Protein AF-A0AAV5HZF3-F1 (afdb_monomer)

Sequence (176 aa):
MPRMEARWFIEVYQRSPDMNPLLLDLAKLDFNMVQAIFQEDLKHASMWWKGTGLGKNLRFIRDRSMENFLWTTGVFFQPQYGYFRRMTTQVGSLITTIDDVYDVYGTLDELELFTDAIERWDINAIEQLPDYMKLCFFALHNSTNQIASDIFQYWIPKIQYTENFEWGKEREHWRG

Solvent-accessible surface area (backbone atoms only — not comparable to full-atom values): 9835 Å² total; per-residue (Å²): 95,70,70,64,51,48,55,53,47,54,61,53,45,72,70,41,95,85,54,53,66,71,61,53,52,51,52,51,50,54,50,52,55,47,50,54,52,50,54,52,38,48,51,51,42,51,53,50,51,61,69,57,41,47,78,78,74,38,83,84,45,76,87,44,55,67,58,32,36,54,53,27,48,59,76,42,65,56,76,90,35,48,65,57,30,33,53,52,17,51,52,44,39,49,51,53,43,50,49,35,38,69,77,75,69,51,50,71,73,57,45,54,54,50,48,53,26,60,76,67,68,39,83,75,58,39,75,84,46,57,71,70,57,39,50,52,49,51,45,49,53,54,51,51,52,51,52,50,50,51,38,62,72,61,44,52,60,50,51,53,49,51,50,55,50,54,60,46,53,52,57,55,62,76,71,110

Mean predicted aligned error: 7.2 Å

InterPro domains:
  IPR005630 Terpene synthase, metal-binding domain [PF03936] (52-153)
  IPR008949 Isoprenoid synthase domain superfamily [G3DSA:1.10.600.10] (1-160)
  IPR008949 Isoprenoid synthase domain superfamily [SSF48576] (19-154)
  IPR050148 Terpene synthase-like [PTHR31225] (1-161)

pLDDT: mean 88.8, std 11.13, range [45.84, 97.94]

Foldseek 3Di:
DVLVVLVVVLVVLVPDPPRDPVVSVVSVVVSVVLVVLLVVLLVLLVVLVVVLCLVVPPVQADPCLVVQLVVLCVVPVDSVCSVVSNLSSLVVSLVSRVVSCVPPNDDPVLVVLLVVCVVVVDLVSCPPHDPSSNSSSVSVSVSVVVVVCCCVPPPVVVVVVVVCVVVVVVVVVVVD

Radius of gyration: 22.18 Å; Cα contacts (8 Å, |Δi|>4): 119; chains: 1; bounding box: 43×54×60 Å

Secondary structure (DSSP, 8-state):
-HHHHHHHHHHHHTT-TT--HHHHHHHHHHHHHHHHHHHHHHHHHHHHHHHH-HHHH-SSS---HHHHHHHHHHHS-SGGGHHHHHHHHHHHHHHHHHHHIIIII--HHHHHHHHHHHHHT-TTGGGGS-HHHHHHHHHHHHHHHHHHHHIIIIIHHHHHHHHHHHHHHHHHHTT-

Organism: NCBI:txid152421

Nearest PDB structures (foldseek):
  3n0g-assembly2_B  TM=9.743E-01  e=3.594E-11  Populus tremula x Populus alba
  1n1b-assembly1_A  TM=9.645E-01  e=2.185E-10  Salvia officinalis
  1n20-assembly1_B  TM=9.604E-01  e=2.185E-10  Salvia officinalis
  1n1b-assembly1_B  TM=9.603E-01  e=4.057E-10  Salvia officinalis
  5eas-assembly1_A  TM=9.553E-01  e=2.266E-08  Nicotiana tabacum

Structure (mmCIF, N/CA/C/O backbone):
data_AF-A0AAV5HZF3-F1
#
_entry.id   AF-A0AAV5HZF3-F1
#
loop_
_atom_site.group_PDB
_atom_site.id
_atom_site.type_symbol
_atom_site.label_atom_id
_atom_site.label_alt_id
_atom_site.label_comp_id
_atom_site.label_asym_id
_atom_site.label_entity_id
_atom_site.label_seq_id
_atom_site.pdbx_PDB_ins_code
_atom_site.Cartn_x
_atom_site.Cartn_y
_atom_site.Cartn_z
_atom_site.occupancy
_atom_site.B_iso_or_equiv
_atom_site.auth_seq_id
_atom_site.auth_comp_id
_atom_site.auth_asym_id
_atom_site.auth_atom_id
_atom_site.pdbx_PDB_model_num
ATOM 1 N N . MET A 1 1 ? -0.591 -6.697 -17.184 1.00 81.12 1 MET A N 1
ATOM 2 C CA . MET A 1 1 ? -0.015 -5.484 -16.546 1.00 81.12 1 MET A CA 1
ATOM 3 C C . MET A 1 1 ? 1.230 -5.096 -17.331 1.00 81.12 1 MET A C 1
ATOM 5 O O . MET A 1 1 ? 2.121 -5.941 -17.428 1.00 81.12 1 MET A O 1
ATOM 9 N N . PRO A 1 2 ? 1.344 -3.847 -17.821 1.00 85.75 2 PRO A N 1
ATOM 10 C CA . PRO A 1 2 ? 2.370 -3.447 -18.791 1.00 85.75 2 PRO A CA 1
ATOM 11 C C . PRO A 1 2 ? 3.808 -3.805 -18.395 1.00 85.75 2 PRO A C 1
ATOM 13 O O . PRO A 1 2 ? 4.589 -4.266 -19.220 1.00 85.75 2 PRO A O 1
ATOM 16 N N . ARG A 1 3 ? 4.169 -3.661 -17.113 1.00 88.88 3 ARG A N 1
ATOM 17 C CA . ARG A 1 3 ? 5.524 -3.989 -16.636 1.00 88.88 3 ARG A CA 1
ATOM 18 C C . ARG A 1 3 ? 5.811 -5.490 -16.565 1.00 88.88 3 ARG A C 1
ATOM 20 O O . ARG A 1 3 ? 6.939 -5.889 -16.836 1.00 88.88 3 ARG A O 1
ATOM 27 N N . MET A 1 4 ? 4.817 -6.321 -16.249 1.00 87.31 4 MET A N 1
ATOM 28 C CA . MET A 1 4 ? 4.984 -7.781 -16.302 1.00 87.31 4 MET A CA 1
ATOM 29 C C . MET A 1 4 ? 5.148 -8.263 -17.746 1.00 87.31 4 MET A C 1
ATOM 31 O O . MET A 1 4 ? 6.025 -9.075 -18.029 1.00 87.31 4 MET A O 1
ATOM 35 N N . GLU A 1 5 ? 4.355 -7.710 -18.663 1.00 91.56 5 GLU A N 1
ATOM 36 C CA . GLU A 1 5 ? 4.443 -8.009 -20.096 1.00 91.56 5 GLU A CA 1
ATOM 37 C C . GLU A 1 5 ? 5.776 -7.545 -20.690 1.00 91.56 5 GLU A C 1
ATOM 39 O O . GLU A 1 5 ? 6.397 -8.295 -21.437 1.00 91.56 5 GLU A O 1
ATOM 44 N N . ALA A 1 6 ? 6.271 -6.365 -20.297 1.00 92.88 6 ALA A N 1
ATOM 45 C CA . ALA A 1 6 ? 7.571 -5.861 -20.733 1.00 92.88 6 ALA A CA 1
ATOM 46 C C . ALA A 1 6 ? 8.718 -6.811 -20.359 1.00 92.88 6 ALA A C 1
ATOM 48 O O . ALA A 1 6 ? 9.570 -7.094 -21.198 1.00 92.88 6 ALA A O 1
ATOM 49 N N . ARG A 1 7 ? 8.724 -7.358 -19.133 1.00 93.81 7 ARG A N 1
ATOM 50 C CA . ARG A 1 7 ? 9.730 -8.349 -18.715 1.00 93.81 7 ARG A CA 1
ATOM 51 C C . ARG A 1 7 ? 9.710 -9.579 -19.617 1.00 93.81 7 ARG A C 1
ATOM 53 O O . ARG A 1 7 ? 10.753 -9.992 -20.115 1.00 93.81 7 ARG A O 1
ATOM 60 N N . TRP A 1 8 ? 8.523 -10.140 -19.831 1.00 95.19 8 TRP A N 1
ATOM 61 C CA . TRP A 1 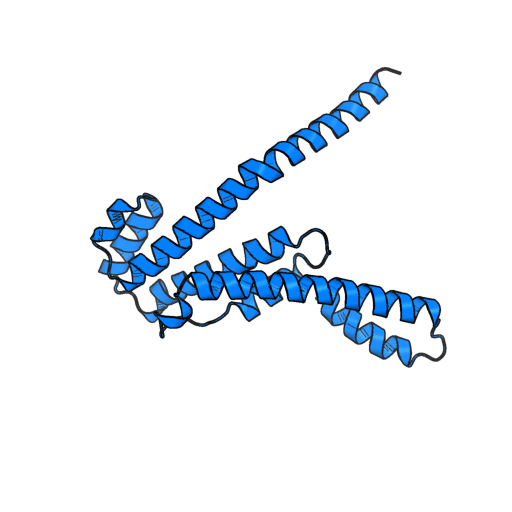8 ? 8.351 -11.306 -20.691 1.00 95.19 8 TRP A CA 1
ATOM 62 C C . TRP A 1 8 ? 8.787 -11.011 -22.132 1.00 95.19 8 TRP A C 1
ATOM 64 O O . TRP A 1 8 ? 9.517 -11.793 -22.738 1.00 95.19 8 TRP A O 1
ATOM 74 N N . PHE A 1 9 ? 8.414 -9.848 -22.667 1.00 95.50 9 PHE A N 1
ATOM 75 C CA . PHE A 1 9 ? 8.760 -9.468 -24.030 1.00 95.50 9 PHE A CA 1
ATOM 76 C C . PHE A 1 9 ? 10.261 -9.229 -24.213 1.00 95.50 9 PHE A C 1
ATOM 78 O O . PHE A 1 9 ? 10.802 -9.620 -25.239 1.00 95.50 9 PHE A O 1
ATOM 85 N N . ILE A 1 10 ? 10.961 -8.662 -23.222 1.00 96.81 10 ILE A N 1
ATOM 86 C CA . ILE A 1 10 ? 12.430 -8.543 -23.241 1.00 96.81 10 ILE A CA 1
ATOM 87 C C . ILE A 1 10 ? 13.079 -9.926 -23.400 1.00 96.81 10 ILE A C 1
ATOM 89 O O . ILE A 1 10 ? 13.997 -10.088 -24.205 1.00 96.81 10 ILE A O 1
ATOM 93 N N . GLU A 1 11 ? 12.589 -10.932 -22.670 1.00 95.38 11 GLU A N 1
ATOM 94 C CA . GLU A 1 11 ? 13.111 -12.303 -22.735 1.00 95.38 11 GLU A CA 1
ATOM 95 C C . GLU A 1 11 ? 12.839 -12.973 -24.090 1.00 95.38 11 GLU A C 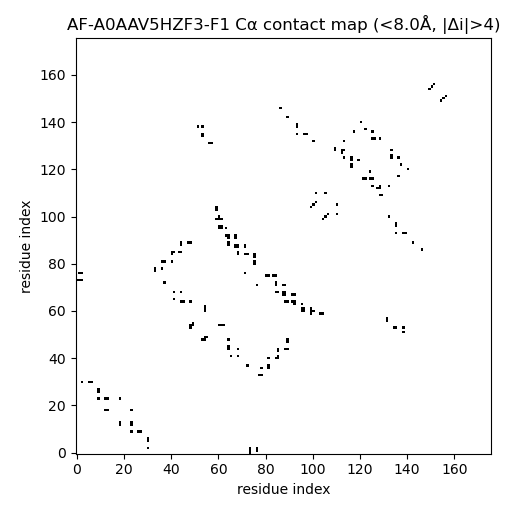1
ATOM 97 O O . GLU A 1 11 ? 13.712 -13.661 -24.626 1.00 95.38 11 GLU A O 1
ATOM 102 N N . VAL A 1 12 ? 11.651 -12.758 -24.662 1.00 96.31 12 VAL A N 1
ATOM 103 C CA . VAL A 1 12 ? 11.283 -13.269 -25.993 1.00 96.31 12 VAL A CA 1
ATOM 104 C C . VAL A 1 12 ? 12.086 -12.568 -27.088 1.00 96.31 12 VAL A C 1
ATOM 106 O O . VAL A 1 12 ? 12.690 -13.233 -27.929 1.00 96.31 12 VAL A O 1
ATOM 109 N N . TYR A 1 13 ? 12.146 -11.236 -27.057 1.00 96.38 13 TYR A N 1
ATOM 110 C CA . TYR A 1 13 ? 12.848 -10.418 -28.044 1.00 96.38 13 TYR A CA 1
ATOM 111 C C . TYR A 1 13 ? 14.347 -10.721 -28.075 1.00 96.38 13 TYR A C 1
ATOM 113 O O . TYR A 1 13 ? 14.930 -10.798 -29.151 1.00 96.38 13 TYR A O 1
ATOM 121 N N . GLN A 1 14 ? 14.958 -11.009 -26.920 1.00 96.50 14 GLN A N 1
ATOM 122 C CA . GLN A 1 14 ? 16.356 -11.443 -26.833 1.00 96.50 14 GLN A CA 1
ATOM 123 C C . GLN A 1 14 ? 16.658 -12.716 -27.650 1.00 96.50 14 GLN A C 1
ATOM 125 O O . GLN A 1 14 ? 17.803 -12.922 -28.046 1.00 96.50 14 GLN A O 1
ATOM 130 N N . ARG A 1 15 ? 15.663 -13.578 -27.894 1.00 95.88 15 ARG A N 1
ATOM 131 C CA . ARG A 1 15 ? 15.808 -14.831 -28.659 1.00 95.88 15 ARG A CA 1
ATOM 132 C C . ARG A 1 15 ? 15.414 -14.686 -30.132 1.00 95.88 15 ARG A C 1
ATOM 134 O O . ARG A 1 15 ? 15.497 -15.664 -30.871 1.00 95.88 15 ARG A O 1
ATOM 141 N N . SER A 1 16 ? 14.951 -13.507 -30.545 1.00 95.44 16 SER A N 1
ATOM 142 C CA . SER A 1 16 ? 14.509 -13.254 -31.916 1.00 95.44 16 SER A CA 1
ATOM 143 C C . SER A 1 16 ? 15.704 -13.196 -32.878 1.00 95.44 16 SER A C 1
ATOM 145 O O . SER A 1 16 ? 16.715 -12.578 -32.536 1.00 95.44 16 SER A O 1
ATOM 147 N N . PRO A 1 17 ? 15.604 -13.778 -34.088 1.00 94.12 17 PRO A N 1
ATOM 148 C CA . PRO A 1 17 ? 16.649 -13.662 -35.107 1.00 94.12 17 PRO A CA 1
ATOM 149 C C . PRO A 1 17 ? 16.869 -12.213 -35.575 1.00 94.12 17 PRO A C 1
ATOM 151 O O . PRO A 1 17 ? 17.995 -11.852 -35.900 1.00 94.12 17 PRO A O 1
ATOM 154 N N . ASP A 1 18 ? 15.828 -11.374 -35.532 1.00 94.50 18 ASP A N 1
ATOM 155 C CA . ASP A 1 18 ? 15.861 -9.970 -35.978 1.00 94.50 18 ASP A CA 1
ATOM 156 C C . ASP A 1 18 ? 16.107 -8.977 -34.821 1.00 94.50 18 ASP A C 1
ATOM 158 O O . ASP A 1 18 ? 15.761 -7.796 -34.896 1.00 94.50 18 ASP A O 1
ATOM 162 N N . MET A 1 19 ? 16.652 -9.457 -33.700 1.00 97.00 19 MET A N 1
ATOM 163 C CA . MET A 1 19 ? 16.882 -8.649 -32.503 1.00 97.00 19 MET A CA 1
ATOM 164 C C . MET A 1 19 ? 17.921 -7.547 -32.754 1.00 97.00 19 MET A C 1
ATOM 166 O O . MET A 1 19 ? 19.066 -7.803 -33.123 1.00 97.00 19 MET A O 1
ATOM 170 N N . ASN A 1 20 ? 17.533 -6.301 -32.484 1.00 97.50 20 ASN A N 1
ATOM 171 C CA . ASN A 1 20 ? 18.446 -5.163 -32.429 1.00 97.50 20 ASN A CA 1
ATOM 172 C C . ASN A 1 20 ? 19.058 -5.024 -31.016 1.00 97.50 20 ASN A C 1
ATOM 174 O O . ASN A 1 20 ? 18.305 -4.741 -30.072 1.00 97.50 20 ASN A O 1
ATOM 178 N N . PRO A 1 21 ? 20.394 -5.148 -30.861 1.00 96.62 21 PRO A N 1
ATOM 179 C CA . PRO A 1 21 ? 21.056 -5.120 -29.555 1.00 96.62 21 PRO A CA 1
ATOM 180 C C . PRO A 1 21 ? 20.883 -3.788 -28.821 1.00 96.62 21 PRO A C 1
ATOM 182 O O . PRO A 1 21 ? 20.669 -3.788 -27.613 1.00 96.62 21 PRO A O 1
ATOM 185 N N . LEU A 1 22 ? 20.868 -2.658 -29.539 1.00 97.56 22 LEU A N 1
ATOM 186 C CA . LEU A 1 22 ? 20.668 -1.340 -28.927 1.00 97.56 22 LEU A CA 1
ATOM 187 C C . LEU A 1 22 ? 19.270 -1.209 -28.313 1.00 97.56 22 LEU A C 1
ATOM 189 O O . LEU A 1 22 ? 19.116 -0.642 -27.232 1.00 97.56 22 LEU A O 1
ATOM 193 N N . LEU A 1 23 ? 18.248 -1.753 -28.982 1.00 96.94 23 LEU A N 1
ATOM 194 C CA . LEU A 1 23 ? 16.881 -1.737 -28.462 1.00 96.94 23 LEU A CA 1
ATOM 195 C C . LEU A 1 23 ? 16.734 -2.663 -27.247 1.00 96.94 23 LEU A C 1
ATOM 197 O O . LEU A 1 23 ? 16.059 -2.304 -26.284 1.00 96.94 23 LEU A O 1
ATOM 201 N N . LEU A 1 24 ? 17.376 -3.837 -27.277 1.00 97.62 24 LEU A N 1
ATOM 202 C CA . LEU A 1 24 ? 17.367 -4.775 -26.155 1.00 97.62 24 LEU A CA 1
ATOM 203 C C . LEU A 1 24 ? 18.040 -4.175 -24.912 1.00 97.62 24 LEU A C 1
ATOM 205 O O . LEU A 1 24 ? 17.493 -4.281 -23.813 1.00 97.62 24 LEU A O 1
ATOM 209 N N . ASP A 1 25 ? 19.196 -3.534 -25.084 1.00 97.94 25 ASP A N 1
ATOM 210 C CA . ASP A 1 25 ? 19.928 -2.898 -23.987 1.00 97.94 25 ASP A CA 1
ATOM 211 C C . ASP A 1 25 ? 19.148 -1.719 -23.402 1.00 97.94 25 ASP A C 1
ATOM 213 O O . ASP A 1 25 ? 19.024 -1.610 -22.180 1.00 97.94 25 ASP A O 1
ATOM 217 N N . LEU A 1 26 ? 18.536 -0.892 -24.257 1.00 97.69 26 LEU A N 1
ATOM 218 C CA . LEU A 1 26 ? 17.661 0.193 -23.816 1.00 97.69 26 LEU A CA 1
ATOM 219 C C . LEU A 1 26 ? 16.470 -0.333 -23.000 1.00 97.69 26 LEU A C 1
ATOM 221 O O . LEU A 1 26 ? 16.179 0.195 -21.927 1.00 97.69 26 LEU A O 1
ATOM 225 N N . ALA A 1 27 ? 15.806 -1.394 -23.469 1.00 96.56 27 ALA A N 1
ATOM 226 C CA . ALA A 1 27 ? 14.664 -1.985 -22.775 1.00 96.56 27 ALA A CA 1
ATOM 227 C C . ALA A 1 27 ? 15.052 -2.579 -21.410 1.00 96.56 27 ALA A C 1
ATOM 229 O O . ALA A 1 27 ? 14.333 -2.397 -20.425 1.00 96.56 27 ALA A O 1
ATOM 230 N 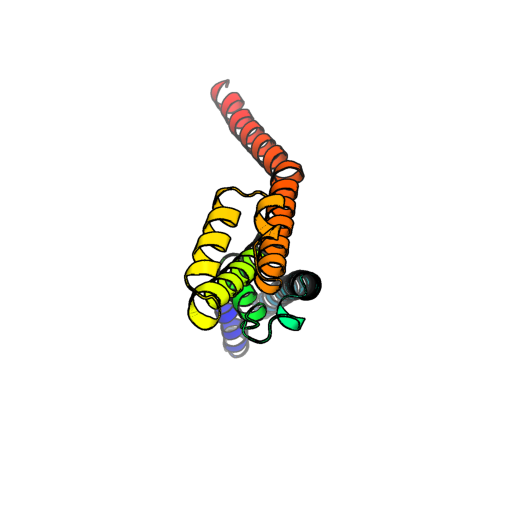N . LYS A 1 28 ? 16.207 -3.253 -21.323 1.00 97.38 28 LYS A N 1
ATOM 231 C CA . LYS A 1 28 ? 16.746 -3.770 -20.055 1.00 97.38 28 LYS A CA 1
ATOM 232 C C . LYS A 1 28 ? 17.097 -2.646 -19.086 1.00 97.38 28 LYS A C 1
ATOM 234 O O . LYS A 1 28 ? 16.807 -2.762 -17.896 1.00 97.38 28 LYS A O 1
ATOM 239 N N . LEU A 1 29 ? 17.707 -1.571 -19.584 1.00 97.06 29 LEU A N 1
ATOM 240 C CA . LEU A 1 29 ? 18.070 -0.420 -18.767 1.00 97.06 29 LEU A CA 1
ATOM 241 C C . LEU A 1 29 ? 16.825 0.264 -18.185 1.00 97.06 29 LEU A C 1
ATOM 243 O O . LEU A 1 29 ? 16.765 0.442 -16.970 1.00 97.06 29 LEU A O 1
ATOM 247 N N . ASP A 1 30 ? 15.816 0.568 -19.012 1.00 95.44 30 ASP A N 1
ATOM 248 C CA . ASP A 1 30 ? 14.543 1.146 -18.547 1.00 95.44 30 ASP A CA 1
ATOM 249 C C . ASP A 1 30 ? 13.874 0.251 -17.497 1.00 95.44 30 ASP A C 1
ATOM 251 O O . ASP A 1 30 ? 13.497 0.719 -16.419 1.00 95.44 30 ASP A O 1
ATOM 255 N N . PHE A 1 31 ? 13.790 -1.055 -17.773 1.00 95.00 31 PHE A N 1
ATOM 256 C CA . PHE A 1 31 ? 13.182 -2.010 -16.854 1.00 95.00 31 PHE A CA 1
ATOM 257 C C . PHE A 1 31 ? 13.879 -2.013 -15.488 1.00 95.00 31 PHE A C 1
ATOM 259 O O . PHE A 1 31 ? 13.211 -1.923 -14.456 1.00 95.00 31 PHE A O 1
ATOM 266 N N . ASN A 1 32 ? 15.213 -2.070 -15.472 1.00 95.81 32 ASN A N 1
ATOM 267 C CA . ASN A 1 32 ? 15.996 -2.093 -14.238 1.00 95.81 32 ASN A CA 1
ATOM 268 C C . ASN A 1 32 ? 15.895 -0.773 -13.465 1.00 95.81 32 ASN A C 1
ATOM 270 O O . ASN A 1 32 ? 15.765 -0.789 -12.241 1.00 95.81 32 ASN A O 1
ATOM 274 N N . MET A 1 33 ? 15.907 0.368 -14.161 1.00 95.31 33 MET A N 1
ATOM 275 C CA . MET A 1 33 ? 15.725 1.680 -13.533 1.00 95.31 33 MET A CA 1
ATOM 276 C C . MET A 1 33 ? 14.362 1.782 -12.842 1.00 95.31 33 MET A C 1
ATOM 278 O O . MET A 1 33 ? 14.277 2.187 -11.683 1.00 95.31 33 MET A O 1
ATOM 282 N N . VAL A 1 34 ? 13.290 1.374 -13.523 1.00 94.12 34 VAL A N 1
ATOM 283 C CA . VAL A 1 34 ? 11.933 1.406 -12.961 1.00 94.12 34 VAL A CA 1
ATOM 284 C C . VAL A 1 34 ? 11.793 0.408 -11.811 1.00 94.12 34 VAL A C 1
ATOM 286 O O . VAL A 1 34 ? 11.197 0.731 -10.784 1.00 94.12 34 VAL A O 1
ATOM 289 N N . GLN A 1 35 ? 12.377 -0.785 -11.942 1.00 94.62 35 GLN A N 1
ATOM 290 C CA . GLN A 1 35 ? 12.381 -1.785 -10.878 1.00 94.62 35 GLN A CA 1
ATOM 291 C C . GLN A 1 35 ? 13.085 -1.272 -9.614 1.00 94.62 35 GLN A C 1
ATOM 293 O O . GLN A 1 35 ? 12.572 -1.488 -8.516 1.00 94.62 35 GLN A O 1
ATOM 298 N N . ALA A 1 36 ? 14.214 -0.569 -9.747 1.00 95.81 36 ALA A N 1
ATOM 299 C CA . ALA A 1 36 ? 14.914 0.028 -8.611 1.00 95.81 36 ALA A CA 1
ATOM 300 C C . ALA A 1 36 ? 14.039 1.063 -7.881 1.00 95.81 36 ALA A C 1
ATOM 302 O O . ALA A 1 36 ? 13.984 1.077 -6.652 1.00 95.81 36 ALA A O 1
ATOM 303 N N . ILE A 1 37 ? 13.281 1.875 -8.626 1.00 95.00 37 ILE A N 1
ATOM 304 C CA . ILE A 1 37 ? 12.320 2.824 -8.045 1.00 95.00 37 ILE A CA 1
ATOM 305 C C . ILE A 1 37 ? 11.216 2.084 -7.281 1.00 95.00 37 ILE A C 1
ATOM 307 O O . ILE A 1 37 ? 10.886 2.464 -6.159 1.00 95.00 37 ILE A O 1
ATOM 311 N N . PHE A 1 38 ? 10.667 1.004 -7.846 1.00 95.12 38 PHE A N 1
ATOM 312 C CA . PHE A 1 38 ? 9.650 0.204 -7.158 1.00 95.12 38 PHE A CA 1
ATOM 313 C C . PHE A 1 38 ? 10.184 -0.444 -5.879 1.00 95.12 38 PHE A C 1
ATOM 315 O O . PHE A 1 38 ? 9.462 -0.509 -4.891 1.00 95.12 38 PHE A O 1
ATOM 322 N N . GLN A 1 39 ? 11.436 -0.903 -5.862 1.00 95.25 39 GLN A N 1
ATOM 323 C CA . GLN A 1 39 ? 12.050 -1.448 -4.649 1.00 95.25 39 GLN A CA 1
ATOM 324 C C . GLN A 1 39 ? 12.164 -0.394 -3.544 1.00 95.25 39 GLN A C 1
ATOM 326 O O . GLN A 1 39 ? 11.881 -0.697 -2.384 1.00 95.25 39 GLN A O 1
ATOM 331 N N . GLU A 1 40 ? 12.515 0.844 -3.895 1.00 95.94 40 GLU A N 1
ATOM 332 C CA . GLU A 1 40 ? 12.558 1.937 -2.925 1.00 95.94 40 GLU A CA 1
ATOM 333 C C . GLU A 1 40 ? 11.150 2.291 -2.421 1.00 95.94 40 GLU A C 1
ATOM 335 O O . GLU A 1 40 ? 10.927 2.387 -1.214 1.00 95.94 40 GLU A O 1
ATOM 340 N N . ASP A 1 41 ? 10.164 2.399 -3.317 1.00 95.12 41 ASP A N 1
ATOM 341 C CA . ASP A 1 41 ? 8.766 2.639 -2.937 1.00 95.12 41 ASP A CA 1
ATOM 342 C C . ASP A 1 41 ? 8.226 1.537 -2.013 1.00 95.12 41 ASP A C 1
ATOM 344 O O . ASP A 1 41 ? 7.563 1.830 -1.013 1.00 95.12 41 ASP A O 1
ATOM 348 N N . LEU A 1 42 ? 8.561 0.277 -2.299 1.00 94.06 42 LEU A N 1
ATOM 349 C CA . LEU A 1 42 ? 8.179 -0.862 -1.476 1.00 94.06 42 LEU A CA 1
ATOM 350 C C . LEU A 1 42 ? 8.834 -0.810 -0.095 1.00 94.06 42 LEU A C 1
ATOM 352 O O . LEU A 1 42 ? 8.184 -1.086 0.913 1.00 94.06 42 LEU A O 1
ATOM 356 N N . LYS A 1 43 ? 10.113 -0.432 -0.020 1.00 94.94 43 LYS A N 1
ATOM 357 C CA . LYS A 1 43 ? 10.814 -0.248 1.253 1.00 94.94 43 LYS A CA 1
ATOM 358 C C . LYS A 1 43 ? 10.114 0.812 2.103 1.00 94.94 43 LYS A C 1
ATOM 360 O O . LYS A 1 43 ? 9.888 0.576 3.288 1.00 94.94 43 LYS A O 1
ATOM 365 N N . HIS A 1 44 ? 9.712 1.935 1.506 1.00 93.75 44 HIS A N 1
ATOM 366 C CA . HIS A 1 44 ? 8.920 2.960 2.192 1.00 93.75 44 HIS A CA 1
ATOM 367 C C . HIS A 1 44 ? 7.580 2.421 2.702 1.00 93.75 44 HIS A C 1
ATOM 369 O O . HIS A 1 44 ? 7.264 2.611 3.877 1.00 93.75 44 HIS A O 1
ATOM 375 N N . ALA A 1 45 ? 6.822 1.717 1.859 1.00 92.56 45 ALA A N 1
ATOM 376 C CA . ALA A 1 45 ? 5.547 1.122 2.254 1.00 92.56 45 ALA A CA 1
ATOM 377 C C . ALA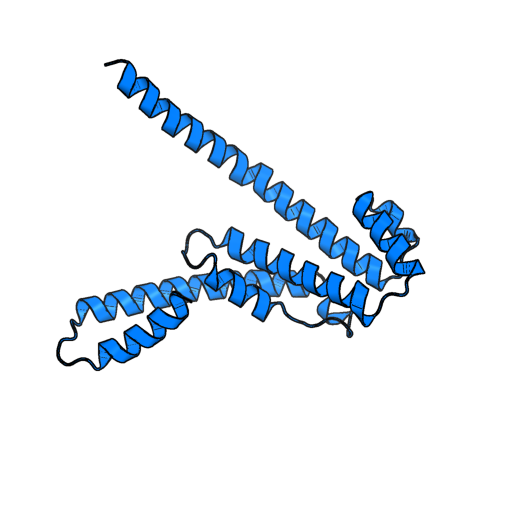 A 1 45 ? 5.719 0.094 3.387 1.00 92.56 45 ALA A C 1
ATOM 379 O O . ALA A 1 45 ? 4.971 0.114 4.361 1.00 92.56 45 ALA A O 1
ATOM 380 N N . SER A 1 46 ? 6.752 -0.749 3.317 1.00 92.31 46 SER A N 1
ATOM 381 C CA . SER A 1 46 ? 7.060 -1.745 4.348 1.00 92.31 46 SER A CA 1
ATOM 382 C C . SER A 1 46 ? 7.472 -1.106 5.678 1.00 92.31 46 SER A C 1
ATOM 384 O O . SER A 1 46 ? 7.043 -1.559 6.739 1.00 92.31 46 SER A O 1
ATOM 386 N N . MET A 1 47 ? 8.282 -0.041 5.647 1.00 94.31 47 MET A N 1
ATOM 387 C CA . MET A 1 47 ? 8.657 0.703 6.855 1.00 94.31 47 MET A CA 1
ATOM 388 C C . MET A 1 47 ? 7.439 1.360 7.506 1.00 94.31 47 MET A C 1
ATOM 390 O O . MET A 1 47 ? 7.272 1.245 8.719 1.00 94.31 47 MET A O 1
ATOM 394 N N . TRP A 1 48 ? 6.571 1.990 6.709 1.00 95.06 48 TRP A N 1
ATOM 395 C CA . TRP A 1 48 ? 5.311 2.547 7.202 1.00 95.06 48 TRP A CA 1
ATOM 396 C C . TRP A 1 48 ? 4.426 1.459 7.824 1.00 95.06 48 TRP A C 1
ATOM 398 O O . TRP A 1 48 ? 4.009 1.611 8.969 1.00 95.06 48 TRP A O 1
ATOM 408 N N . TRP A 1 49 ? 4.220 0.330 7.134 1.00 94.38 49 TRP A N 1
ATOM 409 C CA . TRP A 1 49 ? 3.368 -0.762 7.616 1.00 94.38 49 TRP A CA 1
ATOM 410 C C . TRP A 1 49 ? 3.850 -1.299 8.964 1.00 94.38 49 TRP A C 1
ATOM 412 O O . TRP A 1 49 ? 3.072 -1.408 9.910 1.00 94.38 49 TRP A O 1
ATOM 422 N N . LYS A 1 50 ? 5.162 -1.529 9.101 1.00 92.81 50 LYS A N 1
ATOM 423 C CA . LYS A 1 50 ? 5.779 -1.903 10.383 1.00 92.81 50 LYS A CA 1
ATOM 424 C C . LYS A 1 50 ? 5.586 -0.829 11.455 1.00 92.81 50 LYS A C 1
ATOM 426 O O . LYS A 1 50 ? 5.341 -1.174 12.608 1.00 92.81 50 LYS A O 1
ATOM 431 N N . GLY A 1 51 ? 5.677 0.446 11.078 1.00 93.81 51 GLY A N 1
ATOM 432 C CA . GLY A 1 51 ? 5.464 1.593 11.960 1.00 93.81 51 GLY A CA 1
ATOM 433 C C . GLY A 1 51 ? 4.041 1.696 12.515 1.00 93.81 51 GLY A C 1
ATOM 434 O O . GLY A 1 51 ? 3.875 2.169 13.634 1.00 93.81 51 GLY A O 1
ATOM 435 N N . THR A 1 52 ? 3.029 1.195 11.797 1.00 92.88 52 THR A N 1
ATOM 436 C CA . THR A 1 52 ? 1.645 1.146 12.311 1.00 92.88 52 THR A CA 1
ATOM 437 C C . THR A 1 52 ? 1.472 0.169 13.478 1.00 92.88 52 THR A C 1
ATOM 439 O O . THR A 1 52 ? 0.539 0.296 14.265 1.00 92.88 52 THR A O 1
ATOM 442 N N . GLY A 1 53 ? 2.336 -0.848 13.584 1.00 92.12 53 GLY A N 1
ATOM 443 C CA . GLY A 1 53 ? 2.207 -1.927 14.565 1.00 92.12 53 GLY A CA 1
ATOM 444 C C . GLY A 1 53 ? 1.038 -2.893 14.317 1.00 92.12 53 GLY A C 1
ATOM 445 O O . GLY A 1 53 ? 0.945 -3.895 15.027 1.00 92.12 53 GLY A O 1
ATOM 446 N N . LEU A 1 54 ? 0.191 -2.654 13.308 1.00 91.81 54 LEU A N 1
ATOM 447 C CA . LEU A 1 54 ? -1.017 -3.442 13.041 1.00 91.81 54 LEU A CA 1
ATOM 448 C C . LEU A 1 54 ? -0.684 -4.911 12.772 1.00 91.81 54 LEU A C 1
ATOM 450 O O . LEU A 1 54 ? -1.150 -5.775 13.504 1.00 91.81 54 LEU A O 1
ATOM 454 N N . GLY A 1 55 ? 0.216 -5.198 11.826 1.00 88.56 55 GLY A N 1
ATOM 455 C CA . GLY A 1 55 ? 0.592 -6.580 11.490 1.00 88.56 55 GLY A CA 1
ATOM 456 C C . GLY A 1 55 ? 1.261 -7.365 12.631 1.00 88.56 55 GLY A C 1
ATOM 457 O O . GLY A 1 55 ? 1.299 -8.591 12.599 1.00 88.56 55 GLY A O 1
ATOM 458 N N . LYS A 1 56 ? 1.786 -6.682 13.660 1.00 88.88 56 LYS A N 1
ATOM 459 C CA . LYS A 1 56 ? 2.356 -7.332 14.854 1.00 88.88 56 LYS A CA 1
ATOM 460 C C . LYS A 1 56 ? 1.301 -7.569 15.936 1.00 88.88 56 LYS A C 1
ATOM 462 O O . LYS A 1 56 ? 1.331 -8.608 16.596 1.00 88.88 56 LYS A O 1
ATOM 467 N N . ASN A 1 57 ? 0.429 -6.587 16.158 1.00 90.31 57 ASN A N 1
ATOM 468 C CA . ASN A 1 57 ? -0.511 -6.574 17.278 1.00 90.31 57 ASN A CA 1
ATOM 469 C C . ASN A 1 57 ? -1.842 -7.254 16.933 1.00 90.31 57 ASN A C 1
ATOM 471 O O . ASN A 1 57 ? -2.476 -7.833 17.810 1.00 90.31 57 ASN A O 1
ATOM 475 N N . LEU A 1 58 ? -2.245 -7.224 15.663 1.00 90.69 58 LEU A N 1
ATOM 476 C CA . LEU A 1 58 ? -3.498 -7.785 15.179 1.00 90.69 58 LEU A CA 1
ATOM 477 C C . LEU A 1 58 ? -3.187 -9.061 14.399 1.00 90.69 58 LEU A C 1
ATOM 479 O O . LEU A 1 58 ? -2.757 -9.022 13.256 1.00 90.69 58 LEU A O 1
ATOM 483 N N . ARG A 1 59 ? -3.357 -10.227 15.027 1.00 88.25 59 ARG A N 1
ATOM 484 C CA . ARG A 1 59 ? -3.062 -11.514 14.364 1.00 88.25 59 ARG A CA 1
ATOM 485 C C . ARG A 1 59 ? -4.154 -11.974 13.401 1.00 88.25 59 ARG A C 1
ATOM 487 O O . ARG A 1 59 ? -3.912 -12.888 12.621 1.00 88.25 59 ARG A O 1
ATOM 494 N N . PHE A 1 60 ? -5.346 -11.389 13.503 1.00 87.56 60 PHE A N 1
ATOM 495 C CA . PHE A 1 60 ? -6.496 -11.738 12.672 1.00 87.56 60 PHE A CA 1
ATOM 496 C C . PHE A 1 60 ? -6.478 -11.038 11.308 1.00 87.56 60 PHE A C 1
ATOM 498 O O . PHE A 1 60 ? -7.158 -11.499 10.398 1.00 87.56 60 PHE A O 1
ATOM 505 N N . ILE A 1 61 ? -5.700 -9.959 11.155 1.00 88.00 61 ILE A N 1
ATOM 506 C CA . ILE A 1 61 ? -5.637 -9.213 9.897 1.00 88.00 61 ILE A CA 1
ATOM 507 C C . ILE A 1 61 ? -4.683 -9.889 8.917 1.00 88.00 61 ILE A C 1
ATOM 509 O O . ILE A 1 61 ? -3.637 -10.433 9.289 1.00 88.00 61 ILE A O 1
ATOM 513 N N . ARG A 1 62 ? -5.021 -9.824 7.636 1.00 86.00 62 ARG A N 1
ATOM 514 C CA . ARG A 1 62 ? -4.192 -10.334 6.549 1.00 86.00 62 ARG A CA 1
ATOM 515 C C . ARG A 1 62 ? -3.078 -9.323 6.260 1.00 86.00 62 ARG A C 1
ATOM 517 O O . ARG A 1 62 ? -3.352 -8.172 5.926 1.00 86.00 62 ARG A O 1
ATOM 524 N N . ASP A 1 63 ? -1.812 -9.744 6.311 1.00 82.81 63 ASP A N 1
ATOM 525 C CA . ASP A 1 63 ? -0.700 -8.908 5.829 1.00 82.81 63 ASP A CA 1
ATOM 526 C C . ASP A 1 63 ? -0.694 -8.889 4.295 1.00 82.81 63 ASP A C 1
ATOM 528 O O . ASP A 1 63 ? -0.066 -9.728 3.651 1.00 82.81 63 ASP A O 1
ATOM 532 N N . ARG A 1 64 ? -1.456 -7.951 3.718 1.00 84.88 64 ARG A N 1
ATOM 533 C CA . ARG A 1 64 ? -1.606 -7.756 2.264 1.00 84.88 64 ARG A CA 1
ATOM 534 C C . ARG A 1 64 ? -0.819 -6.565 1.727 1.00 84.88 64 ARG A C 1
ATOM 536 O O . ARG A 1 64 ? -1.092 -6.066 0.635 1.00 84.88 64 ARG A O 1
ATOM 543 N N . SER A 1 65 ? 0.153 -6.075 2.496 1.00 83.06 65 SER A N 1
ATOM 544 C CA . SER A 1 65 ? 0.942 -4.893 2.133 1.00 83.06 65 SER A CA 1
ATOM 545 C C . SER A 1 65 ? 1.676 -5.072 0.792 1.00 83.06 65 SER A C 1
ATOM 547 O O . SER A 1 65 ? 1.725 -4.146 -0.022 1.00 83.06 65 SER A O 1
ATOM 549 N N . MET A 1 66 ? 2.171 -6.282 0.515 1.00 88.12 66 MET A N 1
ATOM 550 C CA . MET A 1 66 ? 2.830 -6.640 -0.746 1.00 88.12 66 MET A CA 1
ATOM 551 C C . MET A 1 66 ? 1.861 -6.702 -1.931 1.00 88.12 66 MET A C 1
ATOM 553 O O . MET A 1 66 ? 2.185 -6.216 -3.014 1.00 88.12 66 MET A O 1
ATOM 557 N N . GLU A 1 67 ? 0.681 -7.293 -1.753 1.00 89.94 67 GLU A N 1
ATOM 558 C CA . GLU A 1 67 ? -0.342 -7.403 -2.794 1.00 89.94 67 GLU A CA 1
ATOM 559 C C . GLU A 1 67 ? -0.921 -6.036 -3.151 1.00 89.94 67 GLU A C 1
ATOM 561 O O . GLU A 1 67 ? -1.050 -5.712 -4.334 1.00 89.94 67 GLU A O 1
ATOM 566 N N . ASN A 1 68 ? -1.185 -5.208 -2.137 1.00 91.50 68 ASN A N 1
ATOM 567 C CA . ASN A 1 68 ? -1.587 -3.819 -2.326 1.00 91.50 68 ASN A CA 1
ATOM 568 C C . ASN A 1 68 ? -0.515 -3.056 -3.107 1.00 91.50 68 ASN A C 1
ATOM 570 O O . ASN A 1 68 ? -0.834 -2.394 -4.095 1.00 91.50 68 ASN A O 1
ATOM 574 N N . PHE A 1 69 ? 0.765 -3.217 -2.748 1.00 92.50 69 PHE A N 1
ATOM 575 C CA . PHE A 1 69 ? 1.859 -2.607 -3.500 1.00 92.50 69 PHE A CA 1
ATOM 576 C C . PHE A 1 69 ? 1.885 -3.073 -4.959 1.00 92.50 69 PHE A C 1
ATOM 578 O O . PHE A 1 69 ? 1.917 -2.239 -5.866 1.00 92.50 69 PHE A O 1
ATOM 585 N N . LEU A 1 70 ? 1.810 -4.384 -5.207 1.00 91.75 70 LEU A N 1
ATOM 586 C CA . LEU A 1 70 ? 1.788 -4.944 -6.558 1.00 91.75 70 LEU A CA 1
ATOM 587 C C . LEU A 1 70 ? 0.652 -4.346 -7.397 1.00 91.75 70 LEU A C 1
ATOM 589 O O . LEU A 1 70 ? 0.882 -3.954 -8.544 1.00 91.75 70 LEU A O 1
ATOM 593 N N . TRP A 1 71 ? -0.543 -4.205 -6.821 1.00 91.12 71 TRP A N 1
ATOM 594 C CA . TRP A 1 71 ? -1.675 -3.567 -7.488 1.00 91.12 71 TRP A CA 1
ATOM 595 C C . TRP A 1 71 ? -1.356 -2.121 -7.898 1.00 91.12 71 TRP A C 1
ATOM 597 O O . TRP A 1 71 ? -1.566 -1.749 -9.056 1.00 91.12 71 TRP A O 1
ATOM 607 N N . THR A 1 72 ? -0.728 -1.332 -7.015 1.00 92.69 72 THR A N 1
ATOM 608 C CA . THR A 1 72 ? -0.317 0.043 -7.356 1.00 92.69 72 THR A CA 1
ATOM 609 C C . THR A 1 72 ? 0.715 0.108 -8.478 1.00 92.69 72 THR A C 1
ATOM 611 O O . THR A 1 72 ? 0.662 1.031 -9.289 1.00 92.69 72 THR A O 1
ATOM 614 N N . THR A 1 73 ? 1.620 -0.872 -8.590 1.00 91.62 73 THR A N 1
ATOM 615 C CA . THR A 1 73 ? 2.584 -0.912 -9.705 1.00 91.62 73 THR A CA 1
ATOM 616 C C . THR A 1 73 ? 1.917 -1.190 -11.047 1.00 91.62 73 THR A C 1
ATOM 618 O O . THR A 1 73 ? 2.481 -0.842 -12.079 1.00 91.62 73 THR A O 1
ATOM 621 N N . GLY A 1 74 ? 0.723 -1.792 -11.053 1.00 89.06 74 GLY A N 1
ATOM 622 C CA . GLY A 1 74 ? -0.078 -1.985 -12.259 1.00 89.06 74 GLY A CA 1
ATOM 623 C C . GLY A 1 74 ? -0.740 -0.696 -12.744 1.00 89.06 74 GLY A C 1
ATOM 624 O O . GLY A 1 74 ? -0.788 -0.458 -13.950 1.00 89.06 74 GLY A O 1
ATOM 625 N N . VAL A 1 75 ? -1.214 0.135 -11.810 1.00 88.75 75 VAL A N 1
ATOM 626 C CA . VAL A 1 75 ? -1.935 1.388 -12.097 1.00 88.75 75 VAL A CA 1
ATOM 627 C C . VAL A 1 75 ? -0.968 2.551 -12.341 1.00 88.75 75 VAL A C 1
ATOM 629 O O . VAL A 1 75 ? -1.105 3.290 -13.311 1.00 88.75 75 VAL A O 1
ATOM 632 N N . PHE A 1 76 ? 0.048 2.687 -11.491 1.00 91.12 76 PHE A N 1
ATOM 633 C CA . PHE A 1 76 ? 0.982 3.812 -11.463 1.00 91.12 76 PHE A CA 1
ATOM 634 C C . PHE A 1 76 ? 2.401 3.354 -11.810 1.00 91.12 76 PHE A C 1
ATOM 636 O O . PHE A 1 76 ? 3.330 3.539 -11.027 1.00 91.12 76 PHE A O 1
ATOM 643 N N . PHE A 1 77 ? 2.603 2.712 -12.960 1.00 88.31 77 PHE A N 1
ATOM 644 C CA . PHE A 1 77 ? 3.894 2.095 -13.294 1.00 88.31 77 PHE A CA 1
ATOM 645 C C . PHE A 1 77 ? 4.992 3.082 -13.730 1.00 88.31 77 PHE A C 1
ATOM 647 O O . PHE A 1 77 ? 6.154 2.691 -13.880 1.00 88.31 77 PHE A O 1
ATOM 654 N N . GLN A 1 78 ? 4.644 4.335 -14.015 1.00 91.56 78 GLN A N 1
ATOM 655 C CA . GLN A 1 78 ? 5.592 5.334 -14.498 1.00 91.56 78 GLN A CA 1
ATOM 656 C C . GLN A 1 78 ? 6.412 5.916 -13.329 1.00 91.56 78 GLN A C 1
ATOM 658 O O . GLN A 1 78 ? 5.842 6.197 -12.269 1.00 91.56 78 GLN A O 1
ATOM 663 N N . PRO A 1 79 ? 7.734 6.123 -13.487 1.00 90.56 79 PRO A N 1
ATOM 664 C CA . PRO A 1 79 ? 8.640 6.557 -12.416 1.00 90.56 79 PRO A CA 1
ATOM 665 C C . PRO A 1 79 ? 8.134 7.718 -11.551 1.00 90.56 79 PRO A C 1
ATOM 667 O O . PRO A 1 79 ? 8.195 7.638 -10.323 1.00 90.56 79 PRO A O 1
ATOM 670 N N . GLN A 1 80 ? 7.561 8.748 -12.178 1.00 90.75 80 GLN A N 1
ATOM 671 C CA . GLN A 1 80 ? 7.106 9.984 -11.539 1.00 90.75 80 GLN A CA 1
ATOM 672 C C . GLN A 1 80 ? 5.977 9.797 -10.515 1.00 90.75 80 GLN A C 1
ATOM 674 O O . GLN A 1 80 ? 5.773 10.661 -9.665 1.00 90.75 80 GLN A O 1
ATOM 679 N N . TYR A 1 81 ? 5.258 8.673 -10.555 1.00 91.81 81 TYR A N 1
ATOM 680 C CA . TYR A 1 81 ? 4.122 8.409 -9.668 1.00 91.81 81 TYR A CA 1
ATOM 681 C C . TYR A 1 81 ? 4.502 7.669 -8.375 1.00 91.81 81 TYR A C 1
ATOM 683 O O . TYR A 1 81 ? 3.655 7.027 -7.758 1.00 91.81 81 TYR A O 1
ATOM 691 N N . GLY A 1 82 ? 5.762 7.764 -7.930 1.00 92.62 82 GLY A N 1
ATOM 692 C CA . GLY A 1 82 ? 6.235 7.103 -6.703 1.00 92.62 82 GLY A CA 1
ATOM 693 C C . GLY A 1 82 ? 5.445 7.479 -5.453 1.00 92.62 82 GLY A C 1
ATOM 694 O O . GLY A 1 82 ? 5.094 6.606 -4.664 1.00 92.62 82 GLY A O 1
ATOM 695 N N . TYR A 1 83 ? 5.075 8.755 -5.313 1.00 92.06 83 TYR A N 1
ATOM 696 C CA . TYR A 1 83 ? 4.221 9.201 -4.210 1.00 92.06 83 TYR A CA 1
ATOM 697 C C . TYR A 1 83 ? 2.853 8.500 -4.222 1.00 92.06 83 TYR A C 1
ATOM 699 O O . TYR A 1 83 ? 2.442 7.944 -3.206 1.00 92.06 83 TYR A O 1
ATOM 707 N N . PHE A 1 84 ? 2.190 8.446 -5.384 1.00 91.56 84 PHE A N 1
ATOM 708 C CA . PHE A 1 84 ? 0.896 7.775 -5.536 1.00 91.56 84 PHE A CA 1
ATOM 709 C C . PHE A 1 84 ? 0.992 6.278 -5.250 1.00 91.56 84 PHE A C 1
ATOM 711 O O . PHE A 1 84 ? 0.166 5.760 -4.509 1.00 91.56 84 PHE A O 1
ATOM 718 N N . ARG A 1 85 ? 2.035 5.588 -5.735 1.00 94.69 85 ARG A N 1
ATOM 719 C CA . ARG A 1 85 ? 2.261 4.171 -5.398 1.00 94.69 85 ARG A CA 1
ATOM 720 C C . ARG A 1 85 ? 2.342 3.948 -3.891 1.00 94.69 85 ARG A C 1
ATOM 722 O O . ARG A 1 85 ? 1.657 3.075 -3.362 1.00 94.69 85 ARG A O 1
ATOM 729 N N . ARG A 1 86 ? 3.148 4.752 -3.189 1.00 94.44 86 ARG A N 1
ATOM 730 C CA . ARG A 1 86 ? 3.307 4.654 -1.729 1.00 94.44 86 ARG A CA 1
ATOM 731 C C . ARG A 1 86 ? 1.981 4.919 -1.023 1.00 94.44 86 ARG A C 1
ATOM 733 O O . ARG A 1 86 ? 1.526 4.064 -0.274 1.00 94.44 86 ARG A O 1
ATOM 740 N N . MET A 1 87 ? 1.341 6.051 -1.306 1.00 94.12 87 MET A N 1
ATOM 741 C CA . MET A 1 87 ? 0.086 6.460 -0.672 1.00 94.12 87 MET A CA 1
ATOM 742 C C . MET A 1 87 ? -1.045 5.453 -0.923 1.00 94.12 87 MET A C 1
ATOM 744 O O . MET A 1 87 ? -1.680 4.999 0.024 1.00 94.12 87 MET A O 1
ATOM 748 N N . THR A 1 88 ? -1.256 5.015 -2.167 1.00 93.88 88 THR A N 1
ATOM 749 C CA . THR A 1 88 ? -2.312 4.044 -2.487 1.00 93.88 88 THR A CA 1
ATOM 750 C C . THR A 1 88 ? -2.048 2.684 -1.839 1.00 93.88 88 THR A C 1
ATOM 752 O O . THR A 1 88 ? -2.993 2.019 -1.428 1.00 93.88 88 THR A O 1
ATOM 755 N N . THR A 1 89 ? -0.783 2.288 -1.661 1.00 94.81 89 THR A N 1
ATOM 756 C CA . THR A 1 89 ? -0.438 1.071 -0.904 1.00 94.81 89 THR A CA 1
ATOM 757 C C . THR A 1 89 ? -0.837 1.195 0.567 1.00 94.81 89 THR A C 1
ATOM 759 O O . THR A 1 89 ? -1.361 0.237 1.140 1.00 94.81 89 THR A O 1
ATOM 762 N N . GLN A 1 90 ? -0.621 2.366 1.178 1.00 94.56 90 GLN A N 1
ATOM 763 C CA . GLN A 1 90 ? -1.041 2.632 2.557 1.00 94.56 90 GLN A CA 1
ATOM 764 C C . GLN A 1 90 ? -2.561 2.550 2.690 1.00 94.56 90 GLN A C 1
ATOM 766 O O . GLN A 1 90 ? -3.068 1.799 3.522 1.00 94.56 90 GLN A O 1
ATOM 771 N N . VAL A 1 91 ? -3.280 3.259 1.814 1.00 94.00 91 VAL A N 1
ATOM 772 C CA . VAL A 1 91 ? -4.749 3.273 1.776 1.00 94.00 91 VAL A CA 1
ATOM 773 C C . VAL A 1 91 ? -5.305 1.866 1.572 1.00 94.00 91 VAL A C 1
ATOM 775 O O . VAL A 1 91 ? -6.149 1.435 2.350 1.00 94.00 91 VAL A O 1
ATOM 778 N N . G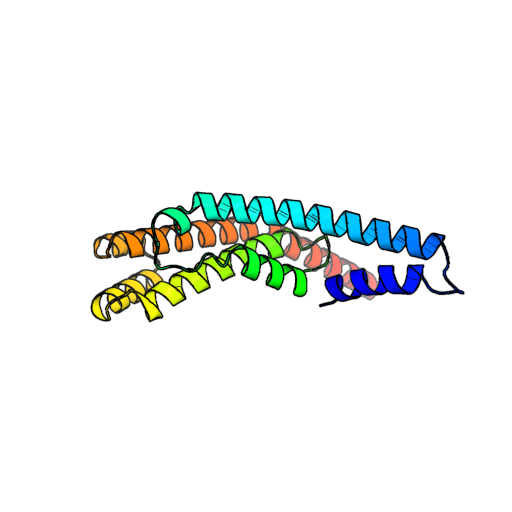LY A 1 92 ? -4.788 1.112 0.598 1.00 94.12 92 GLY A N 1
ATOM 779 C CA . GLY A 1 92 ? -5.208 -0.270 0.360 1.00 94.12 92 GLY A CA 1
ATOM 780 C C . GLY A 1 92 ? -4.988 -1.167 1.579 1.00 94.12 92 GLY A C 1
ATOM 781 O O . GLY A 1 92 ? -5.867 -1.945 1.931 1.00 94.12 92 GLY A O 1
ATOM 782 N N . SER A 1 93 ? -3.859 -1.008 2.279 1.00 94.25 93 SER A N 1
ATOM 783 C CA . SER A 1 93 ? -3.547 -1.802 3.479 1.00 94.25 93 SER A CA 1
ATOM 784 C C . SER A 1 93 ? -4.463 -1.471 4.661 1.00 94.25 93 SER A C 1
ATOM 786 O O . SER A 1 93 ? -4.847 -2.364 5.419 1.00 94.25 93 SER A O 1
ATOM 788 N N . LEU A 1 94 ? -4.848 -0.201 4.814 1.00 94.75 94 LEU A N 1
ATOM 789 C CA . LEU A 1 94 ? -5.826 0.224 5.818 1.00 94.75 94 LEU A CA 1
ATOM 790 C C . LEU A 1 94 ? -7.231 -0.274 5.477 1.00 94.75 94 LEU A C 1
ATOM 792 O O . LEU A 1 94 ? -7.899 -0.795 6.363 1.00 94.75 94 LEU A O 1
ATOM 796 N N . ILE A 1 95 ? -7.647 -0.197 4.208 1.00 94.19 95 ILE A N 1
ATOM 797 C CA . ILE A 1 95 ? -8.936 -0.737 3.749 1.00 94.19 95 ILE A CA 1
ATOM 798 C C . ILE A 1 95 ? -9.019 -2.231 4.061 1.00 94.19 95 ILE A C 1
ATOM 800 O O . ILE A 1 95 ? -9.978 -2.650 4.694 1.00 94.19 95 ILE A O 1
ATOM 804 N N . THR A 1 96 ? -8.000 -3.023 3.710 1.00 93.50 96 THR A N 1
ATOM 805 C CA . THR A 1 96 ? -7.996 -4.466 4.015 1.00 93.50 96 THR A CA 1
ATOM 806 C C . THR A 1 96 ? -7.985 -4.756 5.515 1.00 93.50 96 THR A C 1
ATOM 808 O O . THR A 1 96 ? -8.555 -5.747 5.952 1.00 93.50 96 THR A O 1
ATOM 811 N N . THR A 1 97 ? -7.349 -3.895 6.316 1.00 93.69 97 THR A N 1
ATOM 812 C CA . THR A 1 97 ? -7.345 -4.030 7.781 1.00 93.69 97 THR A CA 1
ATOM 813 C C . THR A 1 97 ? -8.730 -3.770 8.364 1.00 93.69 97 THR A C 1
ATOM 815 O O . THR A 1 97 ? -9.174 -4.497 9.246 1.00 93.69 97 THR A O 1
ATOM 818 N N . ILE A 1 98 ? -9.404 -2.721 7.890 1.00 94.25 98 ILE A N 1
ATOM 819 C CA . ILE A 1 98 ? -10.749 -2.357 8.334 1.00 94.25 98 ILE A CA 1
ATOM 820 C C . ILE A 1 98 ? -11.749 -3.423 7.876 1.00 94.25 98 ILE A C 1
ATOM 822 O O . ILE A 1 98 ? -12.543 -3.870 8.689 1.00 94.25 98 ILE A O 1
ATOM 826 N N . ASP A 1 99 ? -11.650 -3.903 6.638 1.00 94.69 99 ASP A N 1
ATOM 827 C CA . ASP A 1 99 ? -12.420 -5.043 6.116 1.00 94.69 99 ASP A CA 1
ATOM 828 C C . ASP A 1 99 ? -12.330 -6.260 7.054 1.00 94.69 99 ASP A C 1
ATOM 830 O O . ASP A 1 99 ? -13.348 -6.766 7.513 1.00 94.69 99 ASP A O 1
ATOM 834 N N . ASP A 1 100 ? -11.118 -6.648 7.470 1.00 94.38 100 ASP A N 1
ATOM 835 C CA . ASP A 1 100 ? -10.921 -7.750 8.423 1.00 94.38 100 ASP A CA 1
ATOM 836 C C . ASP A 1 100 ? -11.546 -7.475 9.806 1.00 94.38 100 ASP A C 1
ATOM 838 O O . ASP A 1 100 ? -12.001 -8.402 10.481 1.00 94.38 100 ASP A O 1
ATOM 842 N N . VAL A 1 101 ? -11.586 -6.213 10.249 1.00 94.56 101 VAL A N 1
ATOM 843 C CA . VAL A 1 101 ? -12.287 -5.831 11.485 1.00 94.56 101 VAL A CA 1
ATOM 844 C C . VAL A 1 101 ? -13.794 -6.035 11.336 1.00 94.56 101 VAL A C 1
ATOM 846 O O . VAL A 1 101 ? -14.390 -6.610 12.240 1.00 94.56 101 VAL A O 1
ATOM 849 N N . TYR A 1 102 ? -14.401 -5.610 10.227 1.00 94.19 102 TYR A N 1
ATOM 850 C CA . TYR A 1 102 ? -15.851 -5.717 10.021 1.00 94.19 102 TYR A CA 1
ATOM 851 C C . TYR A 1 102 ? -16.315 -7.150 9.730 1.00 94.19 102 TYR A C 1
ATOM 853 O O . TYR A 1 102 ? -17.353 -7.562 10.242 1.00 94.19 102 TYR A O 1
ATOM 861 N N . ASP A 1 103 ? -15.544 -7.921 8.962 1.00 92.88 103 ASP A N 1
ATOM 862 C CA . ASP A 1 103 ? -15.996 -9.224 8.458 1.00 92.88 103 ASP A CA 1
ATOM 863 C C . ASP A 1 103 ? -15.577 -10.412 9.334 1.00 92.88 103 ASP A C 1
ATOM 865 O O . ASP A 1 103 ? -16.220 -11.465 9.295 1.00 92.88 103 ASP A O 1
ATOM 869 N N . VAL A 1 104 ? -14.483 -10.290 10.096 1.00 90.25 104 VAL A N 1
ATOM 870 C CA . VAL A 1 104 ? -13.879 -11.437 10.801 1.00 90.25 104 VAL A CA 1
ATOM 871 C C . VAL A 1 104 ? -13.944 -11.309 12.316 1.00 90.25 104 VAL A C 1
ATOM 873 O O . VAL A 1 104 ? -14.173 -12.315 12.989 1.00 90.25 104 VAL A O 1
ATOM 876 N N . TYR A 1 105 ? -13.679 -10.121 12.867 1.00 91.81 105 TYR A N 1
ATOM 877 C CA . TYR A 1 105 ? -13.359 -10.001 14.294 1.00 91.81 105 TYR A CA 1
ATOM 878 C C . TYR A 1 105 ? -14.346 -9.163 15.113 1.00 91.81 105 TYR A C 1
ATOM 880 O O . TYR A 1 105 ? -14.628 -9.521 16.255 1.00 91.81 105 TYR A O 1
ATOM 888 N N . GLY A 1 106 ? -14.857 -8.063 14.565 1.00 92.81 106 GLY A N 1
ATOM 889 C CA . GLY A 1 106 ? -15.701 -7.119 15.290 1.00 92.81 106 GLY A CA 1
ATOM 890 C C . GLY A 1 106 ? -17.095 -7.662 15.580 1.00 92.81 106 GLY A C 1
ATOM 891 O O . GLY A 1 106 ? -17.723 -8.318 14.749 1.00 92.81 106 GLY A O 1
ATOM 892 N N . THR A 1 107 ? -17.600 -7.364 16.773 1.00 95.25 107 THR A N 1
ATOM 893 C CA . THR A 1 107 ? -19.016 -7.580 17.104 1.00 95.25 107 THR A CA 1
ATOM 894 C C . THR A 1 107 ? -19.865 -6.402 16.626 1.00 95.25 107 THR A C 1
ATOM 896 O O . THR A 1 107 ? -19.352 -5.297 16.481 1.00 95.25 107 THR A O 1
ATOM 899 N N . LEU A 1 108 ? -21.167 -6.604 16.397 1.00 95.19 108 LEU A N 1
ATOM 900 C CA . LEU A 1 108 ? -22.048 -5.544 15.884 1.00 95.19 108 LEU A CA 1
ATOM 901 C C . LEU A 1 108 ? -21.997 -4.265 16.743 1.00 95.19 108 LEU A C 1
ATOM 903 O O . LEU A 1 108 ? -21.795 -3.187 16.195 1.00 95.19 108 LEU A O 1
ATOM 907 N N . ASP A 1 109 ? -22.080 -4.399 18.069 1.00 95.06 109 ASP A N 1
ATOM 908 C CA . ASP A 1 109 ? -22.030 -3.266 19.005 1.00 95.06 109 ASP A CA 1
ATOM 909 C C . ASP A 1 109 ? -20.692 -2.503 18.921 1.00 95.06 109 ASP A C 1
ATOM 911 O O . ASP A 1 109 ? -20.656 -1.273 18.942 1.00 95.06 109 ASP A O 1
ATOM 915 N N . GLU A 1 110 ? -19.568 -3.220 18.793 1.00 95.25 110 GLU A N 1
ATOM 916 C CA . GLU A 1 110 ? -18.249 -2.602 18.610 1.00 95.25 110 GLU A CA 1
ATOM 917 C C . GLU A 1 110 ? -18.139 -1.899 17.250 1.00 95.25 110 GLU A C 1
ATOM 919 O O . GLU A 1 110 ? -17.547 -0.824 17.157 1.00 95.25 110 GLU A O 1
ATOM 924 N N . LEU A 1 111 ? -18.706 -2.491 16.194 1.00 95.62 111 LEU A N 1
ATOM 925 C CA . LEU A 1 111 ? -18.685 -1.938 14.840 1.00 95.62 111 LEU A CA 1
ATOM 926 C C . LEU A 1 111 ? -19.551 -0.682 14.715 1.00 95.62 111 LEU A C 1
ATOM 928 O O . LEU A 1 111 ? -19.150 0.245 14.012 1.00 95.62 111 LEU A O 1
ATOM 932 N N . GLU A 1 112 ? -20.683 -0.602 15.415 1.00 95.06 112 GLU A N 1
ATOM 933 C CA . GLU A 1 112 ? -21.488 0.624 15.490 1.00 95.06 112 GLU A CA 1
ATOM 934 C C . GLU A 1 112 ? -20.686 1.771 16.118 1.00 95.06 112 GLU A C 1
ATOM 936 O O . GLU A 1 112 ? -20.604 2.858 15.541 1.00 95.06 112 GLU A O 1
ATOM 941 N N . LEU A 1 113 ? -20.010 1.514 17.243 1.00 94.19 113 LEU A N 1
ATOM 942 C CA . LEU A 1 113 ? -19.135 2.503 17.883 1.00 94.19 113 LEU A CA 1
ATOM 943 C C . LEU A 1 113 ? -17.952 2.886 16.986 1.00 94.19 113 LEU A C 1
ATOM 945 O O . LEU A 1 113 ? -17.570 4.055 16.915 1.00 94.19 113 LEU A O 1
ATOM 949 N N . PHE A 1 114 ? -17.354 1.913 16.295 1.00 95.00 114 PHE A N 1
ATOM 950 C CA . PHE A 1 114 ? -16.231 2.165 15.396 1.00 95.00 114 PHE A CA 1
ATOM 951 C C . PHE A 1 114 ? -16.652 2.992 14.179 1.00 95.00 114 PHE A C 1
ATOM 953 O O . PHE A 1 114 ? -15.913 3.887 13.764 1.00 95.00 114 PHE A O 1
ATOM 960 N N . THR A 1 115 ? -17.848 2.736 13.646 1.00 94.81 115 THR A N 1
ATOM 961 C CA . THR A 1 115 ? -18.449 3.519 12.559 1.00 94.81 115 THR A CA 1
ATOM 962 C C . THR A 1 115 ? -18.677 4.959 13.003 1.00 94.81 115 THR A C 1
ATOM 964 O O . THR A 1 115 ? -18.190 5.871 12.339 1.00 94.81 115 THR A O 1
ATOM 967 N N . ASP A 1 116 ? -19.324 5.177 14.154 1.00 93.88 116 ASP A N 1
ATOM 968 C CA . ASP A 1 116 ? -19.578 6.525 14.686 1.00 93.88 116 ASP A CA 1
ATOM 969 C C . ASP A 1 116 ? -18.265 7.296 14.917 1.00 93.88 116 ASP A C 1
ATOM 971 O O . ASP A 1 116 ? -18.152 8.462 14.534 1.00 93.88 116 ASP A O 1
ATOM 975 N N . ALA A 1 117 ? -17.226 6.636 15.442 1.00 93.69 117 ALA A N 1
ATOM 976 C CA . ALA A 1 117 ? -15.910 7.253 15.610 1.00 93.69 117 ALA A CA 1
ATOM 977 C C . ALA A 1 117 ? -15.278 7.683 14.270 1.00 93.69 117 ALA A C 1
ATOM 979 O O . ALA A 1 117 ? -14.716 8.779 14.178 1.00 93.69 117 ALA A O 1
ATOM 980 N N . ILE A 1 118 ? -15.371 6.847 13.226 1.00 92.81 118 ILE A N 1
ATOM 981 C CA . ILE A 1 118 ? -14.880 7.168 11.874 1.00 92.81 118 ILE A CA 1
ATOM 982 C C . ILE A 1 118 ? -15.682 8.316 11.257 1.00 92.81 118 ILE A C 1
ATOM 984 O O . ILE A 1 118 ? -15.081 9.237 10.710 1.00 92.81 118 ILE A O 1
ATOM 988 N N . GLU A 1 119 ? -17.010 8.300 11.363 1.00 93.38 119 GLU A N 1
ATOM 989 C CA . GLU A 1 119 ? -17.875 9.342 10.798 1.00 93.38 119 GLU A CA 1
ATOM 990 C C . GLU A 1 119 ? -17.653 10.707 11.456 1.00 93.38 119 GLU A C 1
ATOM 992 O O . GLU A 1 119 ? -17.602 11.730 10.770 1.00 93.38 119 GLU A O 1
ATOM 997 N N . ARG A 1 120 ? -17.474 10.733 12.782 1.00 93.00 120 ARG A N 1
ATOM 998 C CA . ARG A 1 120 ? -17.147 11.963 13.518 1.00 93.00 120 ARG A CA 1
ATOM 999 C C . ARG A 1 120 ? -15.728 12.447 13.260 1.00 93.00 120 ARG A C 1
ATOM 1001 O O . ARG A 1 120 ? -15.459 13.634 13.437 1.00 93.00 120 ARG A O 1
ATOM 1008 N N . TRP A 1 121 ? -14.832 11.532 12.887 1.00 91.88 121 TRP A N 1
ATOM 1009 C CA . TRP A 1 121 ? -13.399 11.781 12.751 1.00 91.88 121 TRP A CA 1
ATOM 1010 C C . TRP A 1 121 ? -12.780 12.408 14.018 1.00 91.88 121 TRP A C 1
ATOM 1012 O O . TRP A 1 121 ? -11.877 13.242 13.947 1.00 91.88 121 TRP A O 1
ATOM 1022 N N . ASP A 1 122 ? -13.286 12.023 15.195 1.00 83.06 122 ASP A N 1
ATOM 1023 C CA . ASP A 1 122 ? -12.877 12.570 16.492 1.00 83.06 122 ASP A CA 1
ATOM 1024 C C . ASP A 1 122 ? -12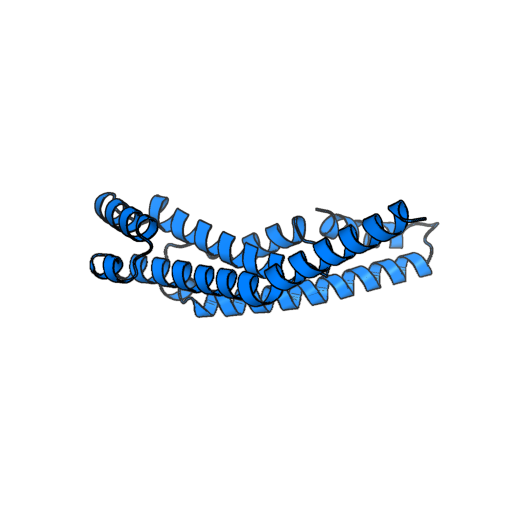.050 11.547 17.272 1.00 83.06 122 ASP A C 1
ATOM 1026 O O . ASP A 1 122 ? -12.531 10.482 17.661 1.00 83.06 122 ASP A O 1
ATOM 1030 N N . ILE A 1 123 ? -10.795 11.898 17.554 1.00 83.88 123 ILE A N 1
ATOM 1031 C CA . ILE A 1 123 ? -9.873 11.045 18.303 1.00 83.88 123 ILE A CA 1
ATOM 1032 C C . ILE A 1 123 ? -10.317 10.818 19.751 1.00 83.88 123 ILE A C 1
ATOM 1034 O O . ILE A 1 123 ? -9.858 9.868 20.367 1.00 83.88 123 ILE A O 1
ATOM 1038 N N . ASN A 1 124 ? -11.194 11.658 20.306 1.00 86.00 124 ASN A N 1
ATOM 1039 C CA . ASN A 1 124 ? -11.711 11.474 21.663 1.00 86.00 124 ASN A CA 1
ATOM 1040 C C . ASN A 1 124 ? -12.837 10.430 21.704 1.00 86.00 124 ASN A C 1
ATOM 1042 O O . ASN A 1 124 ? -13.042 9.781 22.728 1.00 86.00 124 ASN A O 1
ATOM 1046 N N . ALA A 1 125 ? -13.536 10.211 20.583 1.00 82.62 125 ALA A N 1
ATOM 1047 C CA . ALA A 1 125 ? -14.609 9.220 20.491 1.00 82.62 125 ALA A CA 1
ATOM 1048 C C . ALA A 1 125 ? -14.087 7.778 20.615 1.00 82.62 125 ALA A C 1
ATOM 1050 O O . ALA A 1 125 ? -14.835 6.868 20.970 1.00 82.62 125 ALA A O 1
ATOM 1051 N N . ILE A 1 126 ? -12.786 7.557 20.390 1.00 89.81 126 ILE A N 1
ATOM 1052 C CA . ILE A 1 126 ? -12.205 6.214 20.425 1.00 89.81 126 ILE A CA 1
ATOM 1053 C C . ILE A 1 126 ? -12.012 5.670 21.837 1.00 89.81 126 ILE A C 1
ATOM 1055 O O . ILE A 1 126 ? -11.707 4.491 21.957 1.00 89.81 126 ILE A O 1
ATOM 1059 N N . GLU A 1 127 ? -12.158 6.463 22.907 1.00 89.56 127 GLU A N 1
ATOM 1060 C CA . GLU A 1 127 ? -11.955 5.980 24.286 1.00 89.56 127 GLU A CA 1
ATOM 1061 C C . GLU A 1 127 ? -12.833 4.766 24.618 1.00 89.56 127 GLU A C 1
ATOM 1063 O O . GLU A 1 127 ? -12.386 3.855 25.323 1.00 89.56 127 GLU A O 1
ATOM 1068 N N . GLN A 1 128 ? -14.035 4.731 24.038 1.00 88.25 128 GLN A N 1
ATOM 1069 C CA . GLN A 1 128 ? -15.036 3.679 24.216 1.00 88.25 128 GLN A CA 1
ATOM 1070 C C . GLN A 1 128 ? -14.740 2.416 23.392 1.00 88.25 128 GLN A C 1
ATOM 1072 O O . GLN A 1 128 ? -15.350 1.377 23.626 1.00 88.25 128 GLN A O 1
ATOM 1077 N N . LEU A 1 129 ? -13.796 2.483 22.449 1.00 93.75 129 LEU A N 1
ATOM 1078 C CA . LEU A 1 129 ? -13.457 1.365 21.578 1.00 93.75 129 LEU A CA 1
ATOM 1079 C C . LEU A 1 129 ? -12.508 0.362 22.257 1.00 93.75 129 LEU A C 1
ATOM 1081 O O . LEU A 1 129 ? -11.661 0.742 23.078 1.00 93.75 129 LEU A O 1
ATOM 1085 N N . PRO A 1 130 ? -12.561 -0.919 21.864 1.00 94.44 130 PRO A N 1
ATOM 1086 C CA . PRO A 1 130 ? -11.522 -1.886 22.191 1.00 94.44 130 PRO A CA 1
ATOM 1087 C C . PRO A 1 130 ? -10.138 -1.450 21.688 1.00 94.44 130 PRO A C 1
ATOM 1089 O O . PRO A 1 130 ? -10.008 -0.785 20.657 1.00 94.44 130 PRO A O 1
ATOM 1092 N N . ASP A 1 131 ? -9.078 -1.899 22.364 1.00 93.69 131 ASP A N 1
ATOM 1093 C CA . ASP A 1 131 ? -7.694 -1.511 22.047 1.00 93.69 131 ASP A CA 1
ATOM 1094 C C . ASP A 1 131 ? -7.288 -1.807 20.596 1.00 93.69 131 ASP A C 1
ATOM 1096 O O . ASP A 1 131 ? -6.544 -1.040 19.982 1.00 93.69 131 ASP A O 1
ATOM 1100 N N . TYR A 1 132 ? -7.802 -2.890 20.008 1.00 93.19 132 TYR A N 1
ATOM 1101 C CA . TYR A 1 132 ? -7.500 -3.235 18.621 1.00 93.19 132 TYR A CA 1
ATOM 1102 C C . TYR A 1 132 ? -8.116 -2.242 17.620 1.00 93.19 132 TYR A C 1
ATOM 1104 O O . TYR A 1 132 ? -7.449 -1.851 16.663 1.00 93.19 132 TYR A O 1
ATOM 1112 N N . MET A 1 133 ? -9.345 -1.773 17.866 1.00 94.88 133 MET A N 1
ATOM 1113 C CA . MET A 1 133 ? -10.011 -0.758 17.040 1.00 94.88 133 MET A CA 1
ATOM 1114 C C . MET A 1 133 ? -9.380 0.617 17.227 1.00 94.88 133 MET A C 1
ATOM 1116 O O . MET A 1 133 ? -9.224 1.349 16.252 1.00 94.88 133 MET A O 1
ATOM 1120 N N . LYS A 1 134 ? -8.930 0.941 18.448 1.00 94.62 134 LYS A N 1
ATOM 1121 C CA . LYS A 1 134 ? -8.127 2.144 18.711 1.00 94.62 134 LYS A CA 1
ATOM 1122 C C . LYS A 1 134 ? -6.864 2.150 17.854 1.00 94.62 134 LYS A C 1
ATOM 1124 O O . LYS A 1 134 ? -6.584 3.145 17.193 1.00 94.62 134 LYS A O 1
ATOM 1129 N N . LEU A 1 135 ? -6.125 1.036 17.810 1.00 93.62 135 LEU A N 1
ATOM 1130 C CA . LEU A 1 135 ? -4.937 0.904 16.957 1.00 93.62 135 LEU A CA 1
ATOM 1131 C C . LEU A 1 135 ? -5.268 1.105 15.470 1.00 93.62 135 LEU A C 1
ATOM 1133 O O . LEU A 1 135 ? -4.559 1.852 14.791 1.00 93.62 135 LEU A O 1
ATOM 1137 N N . CYS A 1 136 ? -6.347 0.491 14.973 1.00 94.31 136 CYS A N 1
ATOM 1138 C CA . CYS A 1 136 ? -6.811 0.684 13.596 1.00 94.31 136 CYS A CA 1
ATOM 1139 C C . CYS A 1 136 ? -7.157 2.150 13.307 1.00 94.31 136 CYS A C 1
ATOM 1141 O O . CYS A 1 136 ? -6.685 2.706 12.314 1.00 94.31 136 CYS A O 1
ATOM 1143 N N . PHE A 1 137 ? -7.924 2.793 14.192 1.00 94.94 137 PHE A N 1
ATOM 1144 C CA . PHE A 1 137 ? -8.301 4.197 14.054 1.00 94.94 137 PHE A CA 1
ATOM 1145 C C . PHE A 1 137 ? -7.076 5.109 14.052 1.00 94.94 137 PHE A C 1
ATOM 1147 O O . PHE A 1 137 ? -6.943 5.956 13.175 1.00 94.94 137 PHE A O 1
ATOM 1154 N N . PHE A 1 138 ? -6.140 4.920 14.987 1.00 93.88 138 PHE A N 1
ATOM 1155 C CA . PHE A 1 138 ? -4.916 5.717 15.037 1.00 93.88 138 PHE A CA 1
ATOM 1156 C C . PHE A 1 138 ? -4.095 5.583 13.753 1.00 93.88 138 PHE A C 1
ATOM 1158 O O . PHE A 1 138 ? -3.606 6.587 13.233 1.00 93.88 138 PHE A O 1
ATOM 1165 N N . ALA A 1 139 ? -3.956 4.368 13.218 1.00 94.44 139 ALA A N 1
ATOM 1166 C CA . ALA A 1 139 ? -3.248 4.146 11.962 1.00 94.44 139 ALA A CA 1
ATOM 1167 C C . ALA A 1 139 ? -3.947 4.841 10.780 1.00 94.44 139 ALA A C 1
ATOM 1169 O O . ALA A 1 139 ? -3.271 5.484 9.970 1.00 94.44 139 ALA A O 1
ATOM 1170 N N . LEU A 1 140 ? -5.280 4.764 10.710 1.00 95.56 140 LEU A N 1
ATOM 1171 C CA . LEU A 1 140 ? -6.096 5.433 9.694 1.00 95.56 140 LEU A CA 1
ATOM 1172 C C . LEU A 1 140 ? -5.977 6.958 9.784 1.00 95.56 140 LEU A C 1
ATOM 1174 O O . LEU A 1 140 ? -5.628 7.613 8.800 1.00 95.56 140 LEU A O 1
ATOM 1178 N N . HIS A 1 141 ? -6.226 7.512 10.968 1.00 94.31 141 HIS A N 1
ATOM 1179 C CA . HIS A 1 141 ? -6.221 8.945 11.234 1.00 94.31 141 HIS A CA 1
ATOM 1180 C C . HIS A 1 141 ? -4.845 9.559 10.946 1.00 94.31 141 HIS A C 1
ATOM 1182 O O . HIS A 1 141 ? -4.737 10.525 10.190 1.00 94.31 141 HIS A O 1
ATOM 1188 N N . ASN A 1 142 ? -3.770 8.958 11.467 1.00 94.38 142 ASN A N 1
ATOM 1189 C CA . ASN A 1 142 ? -2.412 9.466 11.260 1.00 94.38 142 ASN A CA 1
ATOM 1190 C C . ASN A 1 142 ? -1.987 9.395 9.789 1.00 94.38 142 ASN A C 1
ATOM 1192 O O . ASN A 1 142 ? -1.407 10.351 9.277 1.00 94.38 142 ASN A O 1
ATOM 1196 N N . SER A 1 143 ? -2.298 8.295 9.095 1.00 94.69 143 SER A N 1
ATOM 1197 C CA . SER A 1 143 ? -1.944 8.153 7.676 1.00 94.69 143 SER A CA 1
ATOM 1198 C C . SER A 1 143 ? -2.716 9.147 6.810 1.00 94.69 143 SER A C 1
ATOM 1200 O O . SER A 1 143 ? -2.126 9.809 5.960 1.00 94.69 143 SER A O 1
ATOM 1202 N N . THR A 1 144 ? -4.013 9.317 7.068 1.00 93.94 144 THR A N 1
ATOM 1203 C CA . THR A 1 144 ? -4.865 10.267 6.337 1.00 93.94 144 THR A CA 1
ATOM 1204 C C . THR A 1 144 ? -4.401 11.707 6.545 1.00 93.94 144 THR A C 1
ATOM 1206 O O . THR A 1 144 ? -4.263 12.448 5.574 1.00 93.94 144 THR A O 1
ATOM 1209 N N . ASN A 1 145 ? -4.080 12.094 7.782 1.00 93.12 145 ASN A N 1
ATOM 1210 C CA . ASN A 1 145 ? -3.574 13.435 8.077 1.00 93.12 145 ASN A CA 1
ATOM 1211 C C . ASN A 1 145 ? -2.207 13.692 7.436 1.00 93.12 145 ASN A C 1
ATOM 1213 O O . ASN A 1 145 ? -1.978 14.785 6.919 1.00 93.12 145 ASN A O 1
ATOM 1217 N N . GLN A 1 146 ? -1.315 12.695 7.414 1.00 93.44 146 GLN A N 1
ATOM 1218 C CA . GLN A 1 146 ? -0.033 12.820 6.721 1.00 93.44 146 GLN A CA 1
ATOM 1219 C C . GLN A 1 146 ? -0.233 13.024 5.215 1.00 93.44 146 GLN A C 1
ATOM 1221 O O . GLN A 1 146 ? 0.340 13.948 4.642 1.00 93.44 146 GLN A O 1
ATOM 1226 N N . ILE A 1 147 ? -1.082 12.208 4.582 1.00 92.75 147 ILE A N 1
ATOM 1227 C CA . ILE A 1 147 ? -1.395 12.324 3.151 1.00 92.75 147 ILE A CA 1
ATOM 1228 C C . ILE A 1 147 ? -2.014 13.692 2.845 1.00 92.75 147 ILE A C 1
ATOM 1230 O O . ILE A 1 147 ? -1.602 14.357 1.896 1.00 92.75 147 ILE A O 1
ATOM 1234 N N . ALA A 1 148 ? -2.972 14.141 3.658 1.00 91.44 148 ALA A N 1
ATOM 1235 C CA . ALA A 1 148 ? -3.583 15.454 3.504 1.00 91.44 148 ALA A CA 1
ATOM 1236 C C . ALA A 1 148 ? -2.526 16.564 3.598 1.00 91.44 148 ALA A C 1
ATOM 1238 O O . ALA A 1 148 ? -2.442 17.403 2.702 1.00 91.44 148 ALA A O 1
ATOM 1239 N N . SER A 1 149 ? -1.673 16.534 4.627 1.00 91.75 149 SER A N 1
ATOM 1240 C CA . SER A 1 149 ? -0.587 17.504 4.809 1.00 91.75 149 SER A CA 1
ATOM 124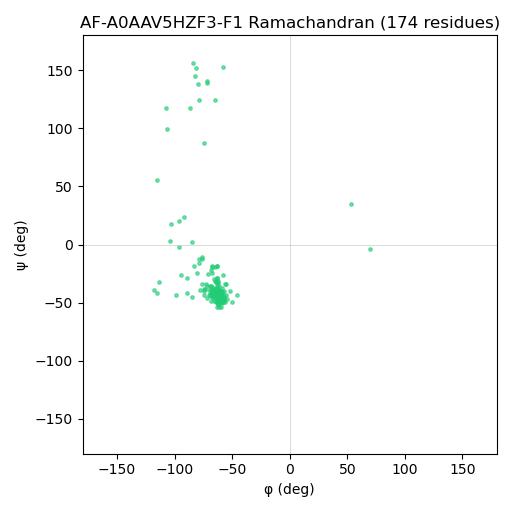1 C C . SER A 1 149 ? 0.359 17.540 3.607 1.00 91.75 149 SER A C 1
ATOM 1243 O O . SER A 1 149 ? 0.668 18.619 3.103 1.00 91.75 149 SER A O 1
ATOM 1245 N N . ASP A 1 150 ? 0.778 16.379 3.102 1.00 89.81 150 ASP A N 1
ATOM 1246 C CA . ASP A 1 150 ? 1.647 16.283 1.927 1.00 89.81 150 ASP A CA 1
ATOM 1247 C C . ASP A 1 150 ? 0.986 16.896 0.679 1.00 89.81 150 ASP A C 1
ATOM 1249 O O . ASP A 1 150 ? 1.629 17.617 -0.091 1.00 89.81 150 ASP A O 1
ATOM 1253 N N . ILE A 1 151 ? -0.309 16.634 0.472 1.00 87.25 151 ILE A N 1
ATOM 1254 C CA . ILE A 1 151 ? -1.079 17.191 -0.646 1.00 87.25 151 ILE A CA 1
ATOM 1255 C C . ILE A 1 151 ? -1.172 18.716 -0.528 1.00 87.25 151 ILE A C 1
ATOM 1257 O O . ILE A 1 151 ? -0.864 19.420 -1.496 1.00 87.25 151 ILE A O 1
ATOM 1261 N N . PHE A 1 152 ? -1.543 19.230 0.646 1.00 86.75 152 PHE A N 1
ATOM 1262 C CA . PHE A 1 152 ? -1.660 20.668 0.894 1.00 86.75 152 PHE A CA 1
ATOM 1263 C C . PHE A 1 152 ? -0.324 21.395 0.734 1.00 86.75 152 PHE A C 1
ATOM 1265 O O . PHE A 1 152 ? -0.277 22.464 0.128 1.00 86.75 152 PHE A O 1
ATOM 1272 N N . GLN A 1 153 ? 0.763 20.819 1.246 1.00 85.75 153 GLN A N 1
ATOM 1273 C CA . GLN A 1 153 ? 2.067 21.472 1.263 1.00 85.75 153 GLN A CA 1
ATOM 1274 C C . GLN A 1 153 ? 2.780 21.420 -0.092 1.00 85.75 153 GLN A C 1
ATOM 1276 O O . GLN A 1 153 ? 3.424 22.394 -0.482 1.00 85.75 153 GLN A O 1
ATOM 1281 N N . TYR A 1 154 ? 2.692 20.298 -0.810 1.00 80.56 154 TYR A N 1
ATOM 1282 C CA . TYR A 1 154 ? 3.542 20.060 -1.980 1.00 80.56 154 TYR A CA 1
ATOM 1283 C C . TYR A 1 154 ? 2.785 20.014 -3.304 1.00 80.56 154 TYR A C 1
ATOM 1285 O O . TYR A 1 154 ? 3.340 20.408 -4.332 1.00 80.56 154 TYR A O 1
ATOM 1293 N N . TRP A 1 155 ? 1.541 19.537 -3.311 1.00 74.06 155 TRP A N 1
ATOM 1294 C CA . TRP A 1 155 ? 0.826 19.257 -4.557 1.00 74.06 155 TRP A CA 1
ATOM 1295 C C . TRP A 1 155 ? -0.132 20.371 -4.959 1.00 74.06 155 TRP A C 1
ATOM 1297 O O . TRP A 1 155 ? -0.107 20.774 -6.120 1.00 74.06 155 TRP A O 1
ATOM 1307 N N . ILE A 1 156 ? -0.905 20.935 -4.026 1.00 76.06 156 ILE A N 1
ATOM 1308 C CA . ILE A 1 156 ? -1.825 22.045 -4.329 1.00 76.06 156 ILE A CA 1
ATOM 1309 C C . ILE A 1 156 ? -1.090 23.264 -4.916 1.00 76.06 156 ILE A C 1
ATOM 1311 O O . ILE A 1 156 ? -1.503 23.729 -5.982 1.00 76.06 156 ILE A O 1
ATOM 1315 N N . PRO A 1 157 ? 0.035 23.745 -4.343 1.00 77.25 157 PRO A N 1
ATOM 1316 C CA . PRO A 1 157 ? 0.772 24.864 -4.933 1.00 77.25 157 PRO A CA 1
ATOM 1317 C C . PRO A 1 157 ? 1.309 24.545 -6.333 1.00 77.25 157 PRO A C 1
ATOM 1319 O O . PRO A 1 157 ? 1.383 25.416 -7.197 1.00 77.25 157 PRO A O 1
ATOM 1322 N N . LYS A 1 158 ? 1.672 23.280 -6.575 1.00 70.50 158 LYS A N 1
ATOM 1323 C CA . LYS A 1 158 ? 2.236 22.825 -7.847 1.00 70.50 158 LYS A CA 1
ATOM 1324 C C . LYS A 1 158 ? 1.174 22.737 -8.943 1.00 70.50 158 LYS A C 1
ATOM 1326 O O . LYS A 1 158 ? 1.454 23.163 -10.057 1.00 70.50 158 LYS A O 1
ATOM 1331 N N . ILE A 1 159 ? -0.028 22.256 -8.610 1.00 68.12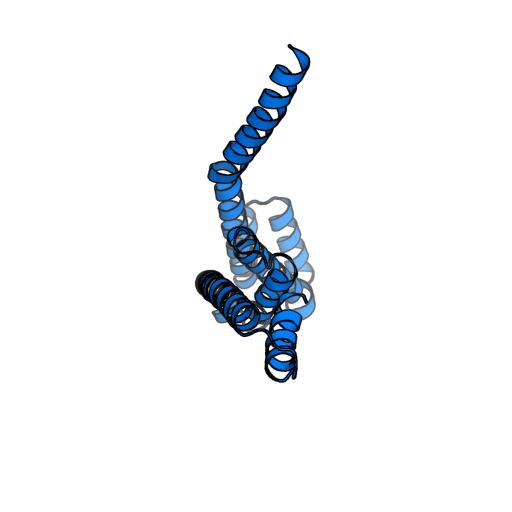 159 ILE A N 1
ATOM 1332 C CA . ILE A 1 159 ? -1.192 22.216 -9.512 1.00 68.12 159 ILE A CA 1
ATOM 1333 C C . ILE A 1 159 ? -1.614 23.637 -9.891 1.00 68.12 159 ILE A C 1
ATOM 1335 O O . ILE A 1 159 ? -1.740 23.949 -11.074 1.00 68.12 159 ILE A O 1
ATOM 1339 N N . GLN A 1 160 ? -1.736 24.529 -8.904 1.00 60.09 160 GLN A N 1
ATOM 1340 C CA . GLN A 1 160 ? -2.071 25.933 -9.156 1.00 60.09 160 GLN A CA 1
ATOM 1341 C C . GLN A 1 160 ? -1.015 26.627 -10.022 1.00 60.09 160 GLN A C 1
ATOM 1343 O O . GLN A 1 160 ? -1.352 27.423 -10.895 1.00 60.09 160 GLN A O 1
ATOM 1348 N N . TYR A 1 161 ? 0.271 26.334 -9.813 1.00 66.38 161 TYR A N 1
ATOM 1349 C CA . TYR A 1 161 ? 1.335 26.869 -10.658 1.00 66.38 161 TYR A CA 1
ATOM 1350 C C . TYR A 1 161 ? 1.228 26.368 -12.106 1.00 66.38 161 TYR A C 1
ATOM 1352 O O . TYR A 1 161 ? 1.348 27.170 -13.030 1.00 66.38 161 TYR A O 1
ATOM 1360 N N . THR A 1 162 ? 0.970 25.073 -12.320 1.00 62.34 162 THR A N 1
ATOM 1361 C CA . THR A 1 162 ? 0.818 24.506 -13.670 1.00 62.34 162 THR A CA 1
ATOM 1362 C C . THR A 1 162 ? -0.416 25.035 -14.391 1.00 62.34 162 THR A C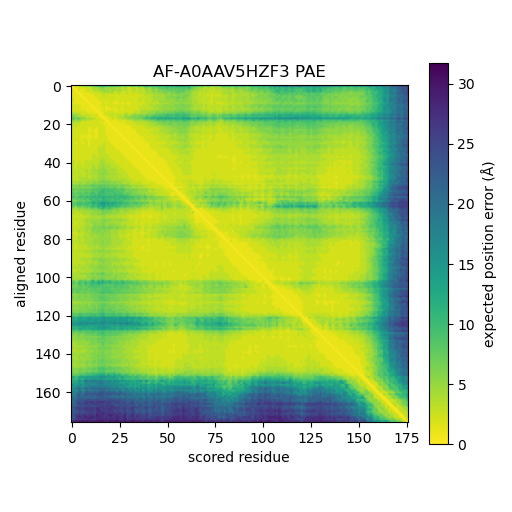 1
ATOM 1364 O O . THR A 1 162 ? -0.292 25.434 -15.544 1.00 62.34 162 THR A O 1
ATOM 1367 N N . GLU A 1 163 ? -1.562 25.147 -13.715 1.00 61.69 163 GLU A N 1
ATOM 1368 C CA . GLU A 1 163 ? -2.767 25.744 -14.302 1.00 61.69 163 GLU A CA 1
ATOM 1369 C C . GLU A 1 163 ? -2.518 27.212 -14.669 1.00 61.69 163 GLU A C 1
ATOM 1371 O O . GLU A 1 163 ? -2.763 27.627 -15.799 1.00 61.69 163 GLU A O 1
ATOM 1376 N N . ASN A 1 164 ? -1.944 28.005 -13.760 1.00 64.25 164 ASN A N 1
ATOM 1377 C CA . ASN A 1 164 ? -1.630 29.408 -14.042 1.00 64.25 164 ASN A CA 1
ATOM 1378 C C . ASN A 1 164 ? -0.622 29.579 -15.190 1.00 64.25 164 ASN A C 1
ATOM 1380 O O . ASN A 1 164 ? -0.687 30.572 -15.916 1.00 64.25 164 ASN A O 1
ATOM 1384 N N . PHE A 1 165 ? 0.297 28.629 -15.367 1.00 66.88 165 PHE A N 1
ATOM 1385 C CA . PHE A 1 165 ? 1.262 28.621 -16.463 1.00 66.88 165 PHE A CA 1
ATOM 1386 C C . PHE A 1 165 ? 0.622 28.243 -17.808 1.00 66.88 165 PHE A C 1
ATOM 1388 O O . PHE A 1 165 ? 0.879 28.912 -18.810 1.00 66.88 165 PHE A O 1
ATOM 1395 N N . GLU A 1 166 ? -0.240 27.225 -17.844 1.00 63.03 166 GLU A N 1
ATOM 1396 C CA . GLU A 1 166 ? -0.965 26.809 -19.055 1.00 63.03 166 GLU A CA 1
ATOM 1397 C C . GLU A 1 166 ? -1.959 27.888 -19.515 1.00 63.03 166 GLU A C 1
ATOM 1399 O O . GLU A 1 166 ? -1.874 28.362 -20.651 1.00 63.03 166 GLU A O 1
ATOM 1404 N N . TRP A 1 167 ? -2.784 28.409 -18.603 1.00 54.88 167 TRP A N 1
ATOM 1405 C CA . TRP A 1 167 ? -3.685 29.540 -18.868 1.00 54.88 167 TRP A CA 1
ATOM 1406 C C . TRP A 1 167 ? -2.945 30.868 -19.110 1.00 54.88 167 TRP A C 1
ATOM 1408 O O . TRP A 1 167 ? -3.515 31.836 -19.626 1.00 54.88 167 TRP A O 1
ATOM 1418 N N . GLY A 1 168 ? -1.679 30.963 -18.699 1.00 61.66 168 GLY A N 1
ATOM 1419 C CA . GLY A 1 168 ? -0.791 32.081 -19.014 1.00 61.66 168 GLY A CA 1
ATOM 1420 C C . GLY A 1 168 ? -0.358 32.066 -20.481 1.00 61.66 168 GLY A C 1
ATOM 1421 O O . GLY A 1 168 ? -0.469 33.084 -21.160 1.00 61.66 168 GLY A O 1
ATOM 1422 N N . LYS A 1 169 ? 0.046 30.897 -20.993 1.00 62.31 169 LYS A N 1
ATOM 1423 C CA . LYS A 1 169 ? 0.437 30.709 -22.400 1.00 62.31 169 LYS A CA 1
ATOM 1424 C C . LYS A 1 169 ? -0.724 30.888 -23.373 1.00 62.31 169 LYS A C 1
ATOM 1426 O O . LYS A 1 169 ? -0.546 31.504 -24.421 1.00 62.31 169 LYS A O 1
ATOM 1431 N N . GLU A 1 170 ? -1.916 30.407 -23.027 1.00 55.84 170 GLU A N 1
ATOM 1432 C CA . GLU A 1 170 ? -3.103 30.629 -23.861 1.00 55.84 170 GLU A CA 1
ATOM 1433 C C . GLU A 1 170 ? -3.460 32.119 -23.959 1.00 55.84 170 GLU A C 1
ATOM 1435 O O . GLU A 1 170 ? -3.779 32.612 -25.039 1.00 55.84 170 GLU A O 1
ATOM 1440 N N . ARG A 1 171 ? -3.328 32.885 -22.869 1.00 53.88 171 ARG A N 1
ATOM 1441 C CA . ARG A 1 171 ? -3.591 34.335 -22.886 1.00 53.88 171 ARG A CA 1
ATOM 1442 C C . ARG A 1 171 ? -2.610 35.136 -23.742 1.00 53.88 171 ARG A C 1
ATOM 1444 O O . ARG A 1 171 ? -3.007 36.176 -24.261 1.00 53.88 171 ARG A O 1
ATOM 1451 N N . GLU A 1 172 ? -1.368 34.686 -23.893 1.00 58.03 172 GLU A N 1
ATOM 1452 C CA . GLU A 1 172 ? -0.409 35.309 -24.815 1.00 58.03 172 GLU A CA 1
ATOM 1453 C C . GLU A 1 172 ? -0.696 34.944 -26.277 1.00 58.03 172 GLU A C 1
ATOM 1455 O O . GLU A 1 172 ? -0.559 35.795 -27.152 1.00 58.03 172 GLU A O 1
ATOM 1460 N N . HIS A 1 173 ? -1.190 33.729 -26.542 1.00 55.72 173 HIS A N 1
ATOM 1461 C CA . HIS A 1 173 ? -1.584 33.296 -27.885 1.00 55.72 173 HIS A CA 1
ATOM 1462 C C . HIS A 1 173 ? -2.767 34.099 -28.458 1.00 55.72 173 HIS A C 1
ATOM 1464 O O . HIS A 1 173 ? -2.756 34.428 -29.640 1.00 55.72 173 HIS A O 1
ATOM 1470 N N . TRP A 1 174 ? -3.749 34.470 -27.629 1.00 48.62 174 TRP A N 1
ATOM 1471 C CA . TRP A 1 174 ? -4.921 35.263 -28.043 1.00 48.62 174 TRP A CA 1
ATOM 1472 C C . TRP A 1 174 ? -4.694 36.786 -28.049 1.00 48.62 174 TRP A C 1
ATOM 1474 O O . TRP A 1 174 ? -5.625 37.546 -28.317 1.00 48.62 174 TRP A O 1
ATOM 1484 N N . ARG A 1 175 ? -3.480 37.252 -27.726 1.00 51.50 175 ARG A N 1
ATOM 1485 C CA . ARG A 1 175 ? -3.098 38.677 -27.746 1.00 51.50 175 ARG A CA 1
ATOM 1486 C C . ARG A 1 175 ? -2.229 39.072 -28.950 1.00 51.50 175 ARG A C 1
ATOM 1488 O O . ARG A 1 175 ? -1.811 40.229 -29.002 1.00 51.50 175 ARG A O 1
ATOM 1495 N N . GLY A 1 176 ? -1.955 38.141 -29.869 1.00 45.84 176 GLY A N 1
ATOM 1496 C CA . GLY A 1 176 ? -1.194 38.359 -31.108 1.00 45.84 176 GLY A CA 1
ATOM 1497 C C . GLY A 1 176 ? -2.080 38.580 -32.323 1.00 45.84 176 GLY A C 1
ATOM 1498 O O . GLY A 1 176 ? -3.054 37.812 -32.474 1.00 45.84 176 GLY A O 1
#